Protein AF-A0A7C2VGP6-F1 (afdb_monomer)

Foldseek 3Di:
DDDDDDDDDDDDPPDPVVVVVVPDDPVRVVVVVVCVVVVVVVVVVVVVVVVVVVVVLLVVLVVLLCQLLVLLVQLLVLLVQLLVLLLCVLVPNVVSVVVNVVSVVSNVVSLVSNVVSCVVCVVVLVCNVLSVVLVVLVVVLSVCSNPDHNVVNNVSSVVSSVSSVVSSVSSCVSSCVVVPPVVVVD

Solvent-accessible surface area (backbone atoms only — not comparable to full-atom values): 10425 Å² total; per-residue (Å²): 135,87,76,89,78,88,85,77,91,79,89,75,94,76,62,73,73,62,64,65,53,79,76,50,59,70,69,56,58,55,48,52,53,52,46,66,58,45,52,60,52,52,50,51,51,48,54,49,53,54,48,54,53,49,53,56,51,48,57,51,32,38,52,52,29,50,60,53,47,58,40,49,52,59,34,52,51,33,51,53,50,31,43,53,25,47,45,42,31,58,72,68,42,66,74,28,52,59,52,30,55,52,29,53,54,53,38,54,54,27,50,54,52,39,46,61,40,38,74,74,42,13,72,84,57,68,43,42,66,63,51,57,49,51,53,52,52,48,56,55,45,70,77,41,49,93,76,44,55,50,66,58,42,50,49,53,46,51,53,52,50,51,50,54,51,47,53,49,48,50,42,34,59,62,20,49,65,79,68,52,74,71,70,79,70,116

pLDDT: mean 84.61, std 18.31, range [37.34, 98.81]

Structure (mmCIF, N/CA/C/O backbone):
data_AF-A0A7C2VGP6-F1
#
_entry.id   AF-A0A7C2VGP6-F1
#
loop_
_atom_site.group_PDB
_atom_site.id
_atom_site.type_symbol
_atom_site.label_atom_id
_atom_site.label_alt_id
_atom_site.label_comp_id
_atom_site.label_asym_id
_atom_site.label_entity_id
_atom_site.label_seq_id
_atom_site.pdbx_PDB_ins_code
_atom_site.Cartn_x
_atom_site.Cartn_y
_atom_site.Cartn_z
_atom_site.occupancy
_atom_site.B_iso_or_equiv
_atom_site.auth_seq_id
_atom_site.auth_comp_id
_atom_site.auth_asym_id
_atom_site.auth_atom_id
_atom_site.pdbx_PDB_model_num
ATOM 1 N N . MET A 1 1 ? 77.300 -40.089 -74.481 1.00 38.09 1 MET A N 1
ATOM 2 C CA . MET A 1 1 ? 77.275 -38.650 -74.142 1.00 38.09 1 MET A CA 1
ATOM 3 C C . MET A 1 1 ? 75.815 -38.281 -73.971 1.00 38.09 1 MET A C 1
ATOM 5 O O . MET A 1 1 ? 75.074 -38.389 -74.933 1.00 38.09 1 MET A O 1
ATOM 9 N N . THR A 1 2 ? 75.347 -38.304 -72.720 1.00 38.38 2 THR A N 1
ATOM 10 C CA . THR A 1 2 ? 75.055 -37.128 -71.852 1.00 38.38 2 THR A CA 1
ATOM 11 C C . THR A 1 2 ? 73.582 -36.737 -71.998 1.00 38.38 2 THR A C 1
ATOM 13 O O . THR A 1 2 ? 73.133 -36.573 -73.119 1.00 38.38 2 THR A O 1
ATOM 16 N N . GLU A 1 3 ? 72.760 -36.528 -70.974 1.00 43.03 3 GLU A N 1
ATOM 17 C CA . GLU A 1 3 ? 72.830 -36.668 -69.514 1.00 43.03 3 GLU A CA 1
ATOM 18 C C . GLU A 1 3 ? 71.426 -36.263 -69.000 1.00 43.03 3 GLU A C 1
ATOM 20 O O . GLU A 1 3 ? 70.868 -35.325 -69.558 1.00 43.03 3 GLU A O 1
ATOM 25 N N . LYS A 1 4 ? 70.924 -36.899 -67.923 1.00 41.03 4 LYS A N 1
ATOM 26 C CA . LYS A 1 4 ? 69.912 -36.392 -66.952 1.00 41.03 4 LYS A CA 1
ATOM 27 C C . LYS A 1 4 ? 68.495 -36.030 -67.452 1.00 41.03 4 LYS A C 1
ATOM 29 O O . LYS A 1 4 ? 68.300 -35.427 -68.486 1.00 41.03 4 LYS A O 1
ATOM 34 N N . GLY A 1 5 ? 67.426 -36.274 -66.702 1.00 37.34 5 GLY A N 1
ATOM 35 C CA . GLY A 1 5 ? 67.273 -36.783 -65.343 1.00 37.34 5 GLY A CA 1
ATOM 36 C C . GLY A 1 5 ? 65.782 -36.774 -64.987 1.00 37.34 5 GLY A C 1
ATOM 37 O O . GLY A 1 5 ? 65.044 -35.891 -65.414 1.00 37.34 5 GLY A O 1
ATOM 38 N N . ALA A 1 6 ? 65.348 -37.801 -64.261 1.00 50.97 6 ALA A N 1
ATOM 39 C CA . ALA A 1 6 ? 64.003 -37.947 -63.718 1.00 50.97 6 ALA A CA 1
ATOM 40 C C . ALA A 1 6 ? 63.744 -37.002 -62.524 1.00 50.97 6 ALA A C 1
ATOM 42 O O . ALA A 1 6 ? 64.699 -36.484 -61.950 1.00 50.97 6 ALA A O 1
ATOM 43 N N . MET A 1 7 ? 62.465 -36.920 -62.119 1.00 40.97 7 MET A N 1
ATOM 44 C CA . MET A 1 7 ? 61.834 -36.203 -60.982 1.00 40.97 7 MET A CA 1
ATOM 45 C C . MET A 1 7 ? 61.039 -34.973 -61.447 1.00 40.97 7 MET A C 1
ATOM 47 O O . MET A 1 7 ? 61.569 -34.120 -62.137 1.00 40.97 7 MET A O 1
ATOM 51 N N . GLY A 1 8 ? 59.766 -34.790 -61.113 1.00 40.38 8 GLY A N 1
ATOM 52 C CA . GLY A 1 8 ? 58.874 -35.544 -60.246 1.00 40.38 8 GLY A CA 1
ATOM 53 C C . GLY A 1 8 ? 57.468 -34.943 -60.333 1.00 40.38 8 GLY A C 1
ATOM 54 O O . GLY A 1 8 ? 57.297 -33.766 -60.648 1.00 40.38 8 GLY A O 1
ATOM 55 N N . ASP A 1 9 ? 56.480 -35.797 -60.094 1.00 58.06 9 ASP A N 1
ATOM 56 C CA . ASP A 1 9 ? 55.097 -35.441 -59.787 1.00 58.06 9 ASP A CA 1
ATOM 57 C C . ASP A 1 9 ? 55.045 -34.528 -58.547 1.00 58.06 9 ASP A C 1
ATOM 59 O O . ASP A 1 9 ? 55.767 -34.755 -57.574 1.00 58.06 9 ASP A O 1
ATOM 63 N N . GLY A 1 10 ? 54.217 -33.482 -58.589 1.00 54.56 10 GLY A N 1
ATOM 64 C CA . GLY A 1 10 ? 54.077 -32.558 -57.470 1.00 54.56 10 GLY A CA 1
ATOM 65 C C . GLY A 1 10 ? 53.398 -31.230 -57.798 1.00 54.56 10 GLY A C 1
ATOM 66 O O . GLY A 1 10 ? 54.059 -30.213 -57.973 1.00 54.56 10 GLY A O 1
ATOM 67 N N . SER A 1 11 ? 52.068 -31.221 -57.694 1.00 54.78 11 SER A N 1
ATOM 68 C CA . SER A 1 11 ? 51.233 -30.079 -57.274 1.00 54.78 11 SER A CA 1
ATOM 69 C C . SER A 1 11 ? 50.988 -28.910 -58.248 1.00 54.78 11 SER A C 1
ATOM 71 O O . SER A 1 11 ? 51.873 -28.171 -58.664 1.00 54.78 11 SER A O 1
ATOM 73 N N . GLY A 1 12 ? 49.704 -28.668 -58.525 1.00 54.00 12 GLY A N 1
ATOM 74 C CA . GLY A 1 12 ? 49.241 -27.470 -59.227 1.00 54.00 12 GLY A CA 1
ATOM 75 C C . GLY A 1 12 ? 47.738 -27.211 -59.113 1.00 54.00 12 GLY A C 1
ATOM 76 O O . GLY A 1 12 ? 47.176 -26.509 -59.947 1.00 54.00 12 GLY A O 1
ATOM 77 N N . THR A 1 13 ? 47.071 -27.754 -58.090 1.00 60.44 13 THR A N 1
ATOM 78 C CA . THR A 1 13 ? 45.632 -27.586 -57.792 1.00 60.44 13 THR A CA 1
ATOM 79 C C . THR A 1 13 ? 45.237 -26.162 -57.352 1.00 60.44 13 THR A C 1
ATOM 81 O O . THR A 1 13 ? 44.089 -25.916 -56.998 1.00 60.44 13 THR A O 1
ATOM 84 N N . PHE A 1 14 ? 46.139 -25.180 -57.449 1.00 58.97 14 PHE A N 1
ATOM 85 C CA . PHE A 1 14 ? 45.927 -23.793 -57.014 1.00 58.97 14 PHE A CA 1
ATOM 86 C C . PHE A 1 14 ? 45.924 -22.780 -58.171 1.00 58.97 14 PHE A C 1
ATOM 88 O O . PHE A 1 14 ? 46.577 -21.742 -58.096 1.00 58.97 14 PHE A O 1
ATOM 95 N N . ARG A 1 15 ? 45.204 -23.051 -59.268 1.00 56.53 15 ARG A N 1
ATOM 96 C CA . ARG A 1 15 ? 45.009 -22.057 -60.346 1.00 56.53 15 ARG A CA 1
ATOM 97 C C . ARG A 1 15 ? 43.626 -21.390 -60.450 1.00 56.53 15 ARG A C 1
ATOM 99 O O . ARG A 1 15 ? 43.592 -20.321 -61.061 1.00 56.53 15 ARG A O 1
ATOM 106 N N . PRO A 1 16 ? 42.513 -21.850 -59.833 1.00 55.72 16 PRO A N 1
ATOM 107 C CA . PRO A 1 16 ? 41.260 -21.098 -59.933 1.00 55.72 16 PRO A CA 1
ATOM 108 C C . PRO A 1 16 ? 41.120 -19.995 -58.868 1.00 55.72 16 PRO A C 1
ATOM 110 O O . PRO A 1 16 ? 40.263 -19.127 -59.002 1.00 55.72 16 PRO A O 1
ATOM 113 N N . THR A 1 17 ? 41.969 -19.958 -57.835 1.00 54.56 17 THR A N 1
ATOM 114 C CA . THR A 1 17 ? 41.904 -18.941 -56.766 1.00 54.56 17 THR A CA 1
ATOM 115 C C . THR A 1 17 ? 42.448 -17.572 -57.190 1.00 54.56 17 THR A C 1
ATOM 117 O O . THR A 1 17 ? 42.002 -16.545 -56.682 1.00 54.56 17 THR A O 1
ATOM 120 N N . ILE A 1 18 ? 43.359 -17.525 -58.166 1.00 55.22 18 ILE A N 1
ATOM 121 C CA . ILE A 1 18 ? 44.022 -16.281 -58.599 1.00 55.22 18 ILE A CA 1
ATOM 122 C C . ILE A 1 18 ? 43.213 -15.557 -59.695 1.00 55.22 18 ILE A C 1
ATOM 124 O O . ILE A 1 18 ? 43.249 -14.330 -59.795 1.00 55.22 18 ILE A O 1
ATOM 128 N N . ALA A 1 19 ? 42.410 -16.288 -60.475 1.00 56.12 19 ALA A N 1
ATOM 129 C CA . ALA A 1 19 ? 41.581 -15.710 -61.537 1.00 56.12 19 ALA A CA 1
ATOM 130 C C . ALA A 1 19 ? 40.398 -14.882 -60.993 1.00 56.12 19 ALA A C 1
ATOM 132 O O . ALA A 1 19 ? 40.024 -13.868 -61.583 1.00 56.12 19 ALA A O 1
ATOM 133 N N . LEU A 1 20 ? 39.853 -15.248 -59.825 1.00 55.66 20 LEU A N 1
ATOM 134 C CA . LEU A 1 20 ? 38.780 -14.489 -59.169 1.00 55.66 20 LEU A CA 1
ATOM 135 C C . LEU A 1 20 ? 39.270 -13.137 -58.617 1.00 55.66 20 LEU A C 1
ATOM 137 O O . LEU A 1 20 ? 38.506 -12.175 -58.520 1.00 55.66 20 LEU A O 1
ATOM 141 N N . MET A 1 21 ? 40.566 -13.026 -58.310 1.00 53.66 21 MET A N 1
ATOM 142 C CA . MET A 1 21 ? 41.158 -11.789 -57.813 1.00 53.66 21 MET A CA 1
ATOM 143 C C . MET A 1 21 ? 41.194 -10.690 -58.896 1.00 53.66 21 MET A C 1
ATOM 145 O O . MET A 1 21 ? 40.958 -9.523 -58.583 1.00 53.66 21 MET A O 1
ATOM 149 N N . GLN A 1 22 ? 41.391 -11.005 -60.178 1.00 56.16 22 GLN A N 1
ATOM 150 C CA . GLN A 1 22 ? 41.597 -9.992 -61.231 1.00 56.16 22 GLN A CA 1
ATOM 151 C C . GLN A 1 22 ? 40.349 -9.204 -61.686 1.00 56.16 22 GLN A C 1
ATOM 153 O O . GLN A 1 22 ? 40.482 -8.301 -62.505 1.00 56.16 22 GLN A O 1
ATOM 158 N N . ARG A 1 23 ? 39.148 -9.462 -61.142 1.00 58.91 23 ARG A N 1
ATOM 159 C CA . ARG A 1 23 ? 37.926 -8.678 -61.459 1.00 58.91 23 ARG A CA 1
ATOM 160 C C . ARG A 1 23 ? 37.429 -7.768 -60.338 1.00 58.91 23 ARG A C 1
ATOM 162 O O . ARG A 1 23 ? 36.472 -7.016 -60.522 1.00 58.91 23 ARG A O 1
ATOM 169 N N . LEU A 1 24 ? 38.076 -7.804 -59.177 1.00 57.84 24 LEU A N 1
ATOM 170 C CA . LEU A 1 24 ? 37.762 -6.907 -58.072 1.00 57.84 24 LEU A CA 1
ATOM 171 C C . LEU A 1 24 ? 38.842 -5.832 -57.987 1.00 57.84 24 LEU A C 1
ATOM 173 O O . LEU A 1 24 ? 39.958 -6.102 -57.541 1.00 57.84 24 LEU A O 1
ATOM 177 N N . ASN A 1 25 ? 38.484 -4.612 -58.407 1.00 67.75 25 ASN A N 1
ATOM 178 C CA . ASN A 1 25 ? 39.292 -3.409 -58.205 1.00 67.75 25 ASN A CA 1
ATOM 179 C C . ASN A 1 25 ? 39.758 -3.354 -56.746 1.00 67.75 25 ASN A C 1
ATOM 181 O O . ASN A 1 25 ? 38.960 -3.619 -55.847 1.00 67.75 25 ASN A O 1
ATOM 185 N N . PHE A 1 26 ? 41.021 -2.992 -56.515 1.00 71.00 26 PHE A N 1
ATOM 186 C CA . PHE A 1 26 ? 41.687 -2.959 -55.203 1.00 71.00 26 PHE A CA 1
ATOM 187 C C . PHE A 1 26 ? 40.795 -2.431 -54.056 1.00 71.00 26 PHE A C 1
ATOM 189 O O . PHE A 1 26 ? 40.731 -3.039 -52.989 1.00 71.00 26 PHE A O 1
ATOM 196 N N . LYS A 1 27 ? 39.992 -1.389 -54.327 1.00 74.88 27 LYS A N 1
ATOM 197 C CA . LYS A 1 27 ? 38.979 -0.828 -53.414 1.00 74.88 27 LYS A CA 1
ATOM 198 C C . LYS A 1 27 ? 37.986 -1.871 -52.869 1.00 74.88 27 LYS A C 1
ATOM 200 O O . LYS A 1 27 ? 37.765 -1.913 -51.668 1.00 74.88 27 LYS A O 1
ATOM 205 N N . ARG A 1 28 ? 37.430 -2.750 -53.715 1.00 78.31 28 ARG A N 1
ATOM 206 C CA . ARG A 1 28 ? 36.457 -3.786 -53.305 1.00 78.31 28 ARG A CA 1
ATOM 207 C C . ARG A 1 28 ? 37.076 -4.843 -52.392 1.00 78.31 28 ARG A C 1
ATOM 209 O O . ARG A 1 28 ? 36.409 -5.293 -51.470 1.00 78.31 28 ARG A O 1
ATOM 216 N N . ARG A 1 29 ? 38.338 -5.228 -52.619 1.00 75.56 29 ARG A N 1
ATOM 217 C CA . ARG A 1 29 ? 39.022 -6.205 -51.753 1.00 75.56 29 ARG A CA 1
ATOM 218 C C . ARG A 1 29 ? 39.248 -5.640 -50.349 1.00 75.56 29 ARG A C 1
ATOM 220 O O . ARG A 1 29 ? 38.954 -6.322 -49.375 1.00 75.56 29 ARG A O 1
ATOM 227 N N . ILE A 1 30 ? 39.685 -4.382 -50.254 1.00 83.94 30 ILE A N 1
ATOM 228 C CA . ILE A 1 30 ? 39.841 -3.679 -48.973 1.00 83.94 30 ILE A CA 1
ATOM 229 C C . ILE A 1 30 ? 38.483 -3.478 -48.278 1.00 83.94 30 ILE A C 1
ATOM 231 O O . ILE A 1 30 ? 38.384 -3.714 -47.077 1.00 83.94 30 ILE A O 1
ATOM 235 N N . SER A 1 31 ? 37.418 -3.133 -49.013 1.00 84.25 31 SER A N 1
ATOM 236 C CA . SER A 1 31 ? 36.068 -3.000 -48.438 1.00 84.25 31 SER A CA 1
ATOM 237 C C . SER A 1 31 ? 35.515 -4.309 -47.871 1.00 84.25 31 SER A C 1
ATOM 239 O O . SER A 1 31 ? 34.877 -4.275 -46.827 1.00 84.25 31 SER A O 1
ATOM 241 N N . LEU A 1 32 ? 35.759 -5.456 -48.519 1.00 85.56 32 LEU A N 1
ATOM 242 C CA . LEU A 1 32 ? 35.310 -6.761 -48.015 1.00 85.56 32 LEU A CA 1
ATOM 243 C C . LEU A 1 32 ? 36.009 -7.139 -46.707 1.00 85.56 32 LEU A C 1
ATOM 245 O O . LEU A 1 32 ? 35.355 -7.606 -45.780 1.00 85.56 32 LEU A O 1
ATOM 249 N N . ILE A 1 33 ? 37.318 -6.890 -46.616 1.00 86.50 33 ILE A N 1
ATOM 250 C CA . ILE A 1 33 ? 38.081 -7.107 -45.382 1.00 86.50 33 ILE A CA 1
A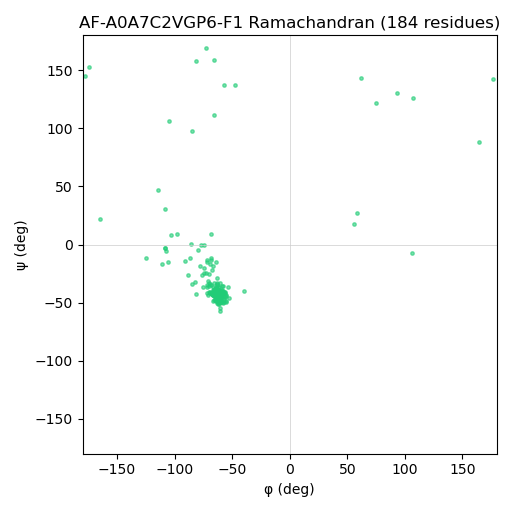TOM 251 C C . ILE A 1 33 ? 37.567 -6.162 -44.288 1.00 86.50 33 ILE A C 1
ATOM 253 O O . ILE A 1 33 ? 37.259 -6.612 -43.190 1.00 86.50 33 ILE A O 1
ATOM 257 N N . GLY A 1 34 ? 37.384 -4.875 -44.600 1.00 86.12 34 GLY A N 1
ATOM 258 C CA . GLY A 1 34 ? 36.821 -3.901 -43.662 1.00 86.12 34 GLY A CA 1
ATOM 259 C C . GLY A 1 34 ? 35.425 -4.287 -43.163 1.00 86.12 34 GLY A C 1
ATOM 260 O O . GLY A 1 34 ? 35.166 -4.217 -41.967 1.00 86.12 34 GLY A O 1
ATOM 261 N N . ALA A 1 35 ? 34.546 -4.766 -44.047 1.00 88.44 35 ALA A N 1
ATOM 262 C CA . ALA A 1 35 ? 33.210 -5.230 -43.682 1.00 88.44 35 ALA A CA 1
ATOM 263 C C . ALA A 1 35 ? 33.245 -6.495 -42.808 1.00 88.44 35 ALA A C 1
ATOM 265 O O . ALA A 1 35 ? 32.483 -6.588 -41.848 1.00 88.44 35 ALA A O 1
ATOM 266 N N . ALA A 1 36 ? 34.151 -7.437 -43.093 1.00 89.19 36 ALA A N 1
ATOM 267 C CA . ALA A 1 36 ? 34.323 -8.650 -42.295 1.00 89.19 36 ALA A CA 1
ATOM 268 C C . ALA A 1 36 ? 34.718 -8.350 -40.838 1.00 89.19 36 ALA A C 1
ATOM 270 O O . ALA A 1 36 ? 34.284 -9.064 -39.940 1.00 89.19 36 ALA A O 1
ATOM 271 N N . PHE A 1 37 ? 35.479 -7.276 -40.593 1.00 88.00 37 PHE A N 1
ATOM 272 C CA . PHE A 1 37 ? 35.785 -6.804 -39.237 1.00 88.00 37 PHE A CA 1
ATOM 273 C C . PHE A 1 37 ? 34.701 -5.883 -38.654 1.00 88.00 37 PHE A C 1
ATOM 275 O O . PHE A 1 37 ? 34.441 -5.930 -37.453 1.00 88.00 37 PHE A O 1
ATOM 282 N N . ALA A 1 38 ? 34.039 -5.066 -39.476 1.00 90.94 38 ALA A N 1
ATOM 283 C CA . ALA A 1 38 ? 33.004 -4.141 -39.015 1.00 90.94 38 ALA A CA 1
ATOM 284 C C . ALA A 1 38 ? 31.721 -4.854 -38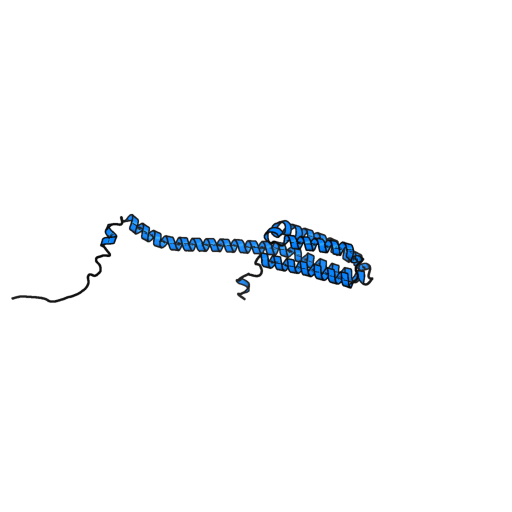.560 1.00 90.94 38 ALA A C 1
ATOM 286 O O . ALA A 1 38 ? 31.096 -4.417 -37.599 1.00 90.94 38 ALA A O 1
ATOM 287 N N . LEU A 1 39 ? 31.328 -5.951 -39.216 1.00 92.31 39 LEU A N 1
ATOM 288 C CA . LEU A 1 39 ? 30.099 -6.681 -38.889 1.00 92.31 39 LEU A CA 1
ATOM 289 C C . LEU A 1 39 ? 30.096 -7.246 -37.451 1.00 92.31 39 LEU A C 1
ATOM 291 O O . LEU A 1 39 ? 29.151 -6.943 -36.722 1.00 92.31 39 LEU A O 1
ATOM 295 N N . PRO A 1 40 ? 31.130 -7.982 -36.986 1.00 91.31 40 PRO A N 1
ATOM 296 C CA . PRO A 1 40 ? 31.216 -8.409 -35.589 1.00 91.31 40 PRO A CA 1
ATOM 297 C C . PRO A 1 40 ? 31.222 -7.236 -34.604 1.00 91.31 40 PRO A C 1
ATOM 299 O O . PRO A 1 40 ? 30.574 -7.313 -33.565 1.00 91.31 40 PRO A O 1
ATOM 302 N N . LEU A 1 41 ? 31.908 -6.134 -34.932 1.00 90.69 41 LEU A N 1
ATOM 303 C CA . LEU A 1 41 ? 31.958 -4.946 -34.073 1.00 90.69 41 LEU A CA 1
ATOM 304 C C . LEU A 1 41 ? 30.583 -4.288 -33.923 1.00 90.69 41 LEU A C 1
ATOM 306 O O . LEU A 1 41 ? 30.185 -3.959 -32.810 1.00 90.69 41 LEU A O 1
ATOM 310 N N . LEU A 1 42 ? 29.839 -4.133 -35.021 1.00 92.19 42 LEU A N 1
ATOM 311 C CA . LEU A 1 42 ? 28.475 -3.604 -34.996 1.00 92.19 42 LEU A CA 1
ATOM 312 C C . LEU A 1 42 ? 27.522 -4.535 -34.241 1.00 92.19 42 LEU A C 1
ATOM 314 O O . LEU A 1 42 ? 26.674 -4.054 -33.496 1.00 92.19 42 LEU A O 1
ATOM 318 N N . PHE A 1 43 ? 27.686 -5.852 -34.385 1.00 92.31 43 PHE A N 1
ATOM 319 C CA . PHE A 1 43 ? 26.904 -6.834 -33.636 1.00 92.31 43 PHE A CA 1
ATOM 320 C C . PHE A 1 43 ? 27.160 -6.740 -32.125 1.00 92.31 43 PHE A C 1
ATOM 322 O O . PHE A 1 43 ? 26.213 -6.670 -31.344 1.00 92.31 43 PHE A O 1
ATOM 329 N N . VAL A 1 44 ? 28.428 -6.660 -31.705 1.00 90.56 44 VAL A N 1
ATOM 330 C CA . VAL A 1 44 ? 28.792 -6.467 -30.291 1.00 90.56 44 VAL A CA 1
ATOM 331 C C . VAL A 1 44 ? 28.283 -5.120 -29.773 1.00 90.56 44 VAL A C 1
ATOM 333 O O . VAL A 1 44 ? 27.713 -5.064 -28.687 1.00 90.56 44 VAL A O 1
ATOM 336 N N . ALA A 1 45 ? 28.425 -4.042 -30.549 1.00 86.88 45 ALA A N 1
ATOM 337 C CA . ALA A 1 45 ? 27.919 -2.724 -30.175 1.00 86.88 45 ALA A CA 1
ATOM 338 C C . ALA A 1 45 ? 26.389 -2.715 -30.017 1.00 86.88 45 ALA A C 1
ATOM 340 O O . ALA A 1 45 ? 25.881 -2.120 -29.068 1.00 86.88 45 ALA A O 1
ATOM 341 N N . TYR A 1 46 ? 25.658 -3.396 -30.903 1.00 90.12 46 TYR A N 1
ATOM 342 C CA . TYR A 1 46 ? 24.208 -3.561 -30.802 1.00 90.12 46 TYR A CA 1
ATOM 343 C C . TYR A 1 46 ? 23.815 -4.326 -29.532 1.00 90.12 46 TYR A C 1
ATOM 345 O O . TYR A 1 46 ? 22.996 -3.836 -28.758 1.00 90.12 46 TYR A O 1
ATOM 353 N N . GLN A 1 47 ? 24.456 -5.471 -29.271 1.00 82.19 47 GLN A N 1
ATOM 354 C CA . GLN A 1 47 ? 24.223 -6.272 -28.064 1.00 82.19 47 GLN A CA 1
ATOM 355 C C . GLN A 1 47 ? 24.511 -5.480 -26.780 1.00 82.19 47 GLN A C 1
ATOM 357 O O . GLN A 1 47 ? 23.749 -5.562 -25.819 1.00 82.19 47 GLN A O 1
ATOM 362 N N . LEU A 1 48 ? 25.586 -4.686 -26.763 1.00 81.31 48 LEU A N 1
ATOM 363 C CA . LEU A 1 48 ? 25.947 -3.858 -25.614 1.00 81.31 48 LEU A CA 1
ATOM 364 C C . LEU A 1 48 ? 24.928 -2.739 -25.371 1.00 81.31 48 LEU A C 1
ATOM 366 O O . LEU A 1 48 ? 24.532 -2.512 -24.232 1.00 81.31 48 LEU A O 1
ATOM 370 N N . ASN A 1 49 ? 24.468 -2.069 -26.431 1.00 75.44 49 ASN A N 1
ATOM 371 C CA . ASN A 1 49 ? 23.416 -1.057 -26.315 1.00 75.44 49 ASN A CA 1
ATOM 372 C C . ASN A 1 49 ? 22.098 -1.673 -25.831 1.00 75.44 49 ASN A C 1
ATOM 374 O O . ASN A 1 49 ? 21.444 -1.090 -24.972 1.00 75.44 49 ASN A O 1
ATOM 378 N N . ALA A 1 50 ? 21.722 -2.850 -26.339 1.00 73.56 50 ALA A N 1
ATOM 379 C CA . ALA A 1 50 ? 20.523 -3.555 -25.894 1.00 73.56 50 ALA A CA 1
ATOM 380 C C . ALA A 1 50 ? 20.5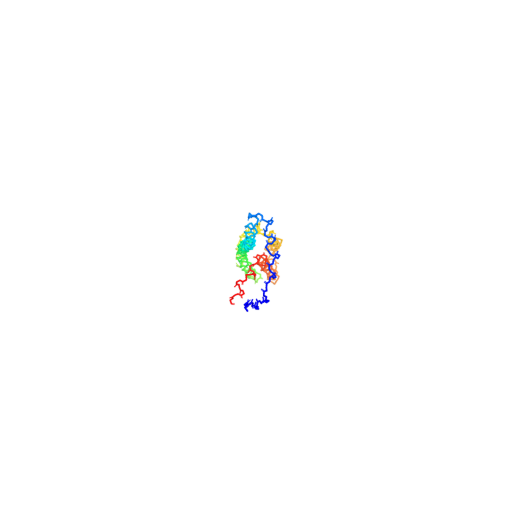94 -3.923 -24.402 1.00 73.56 50 ALA A C 1
ATOM 382 O O . ALA A 1 50 ? 19.625 -3.697 -23.681 1.00 73.56 50 ALA A O 1
ATOM 383 N N . LYS A 1 51 ? 21.750 -4.407 -23.922 1.00 69.62 51 LYS A N 1
ATOM 384 C CA . LYS A 1 51 ? 21.974 -4.675 -22.492 1.00 69.62 51 LYS A CA 1
ATOM 385 C C . LYS A 1 51 ? 21.880 -3.417 -21.631 1.00 69.62 51 LYS A C 1
ATOM 387 O O . LYS A 1 51 ? 21.103 -3.396 -20.690 1.00 69.62 51 LYS A O 1
ATOM 392 N N . LEU A 1 52 ? 22.595 -2.350 -21.994 1.00 65.19 52 LEU A N 1
ATOM 393 C CA . LEU A 1 52 ? 22.585 -1.099 -21.223 1.00 65.19 52 LEU A CA 1
ATOM 394 C C . LEU A 1 52 ? 21.174 -0.505 -21.084 1.00 65.19 52 LEU A C 1
ATOM 396 O O . LEU A 1 52 ? 20.839 0.058 -20.047 1.00 65.19 52 LEU A O 1
ATOM 400 N N . GLN A 1 53 ? 20.337 -0.627 -22.118 1.00 64.88 53 GLN A N 1
ATOM 401 C CA . GLN A 1 53 ? 18.950 -0.160 -22.056 1.00 64.88 53 GLN A CA 1
ATOM 402 C C . GLN A 1 53 ? 18.065 -1.040 -21.163 1.00 64.88 53 GLN A C 1
ATOM 404 O O . GLN A 1 53 ? 17.179 -0.513 -20.486 1.00 64.88 53 GLN A O 1
ATOM 409 N N . ALA A 1 54 ? 18.304 -2.354 -21.139 1.00 63.88 54 ALA A N 1
ATOM 410 C CA . ALA A 1 54 ? 17.616 -3.268 -20.233 1.00 63.88 54 ALA A CA 1
ATOM 411 C C . ALA A 1 54 ? 17.965 -2.955 -18.768 1.00 63.88 54 ALA A C 1
ATOM 413 O O . ALA A 1 54 ? 17.051 -2.750 -17.975 1.00 63.88 54 ALA A O 1
ATOM 414 N N . ASP A 1 55 ? 19.252 -2.778 -18.448 1.00 65.00 55 ASP A N 1
ATOM 415 C CA . ASP A 1 55 ? 19.718 -2.451 -17.091 1.00 65.00 55 ASP A CA 1
ATOM 416 C C . ASP A 1 55 ? 19.119 -1.122 -16.590 1.00 65.00 55 ASP A C 1
ATOM 418 O O . ASP A 1 55 ? 18.607 -1.031 -15.477 1.00 65.00 55 ASP A O 1
ATOM 422 N N . ILE A 1 56 ? 19.094 -0.083 -17.438 1.00 66.31 56 ILE A N 1
ATOM 423 C CA . ILE A 1 56 ? 18.481 1.213 -17.092 1.00 66.31 56 ILE A CA 1
ATOM 424 C C . ILE A 1 56 ? 16.974 1.075 -16.840 1.00 66.31 56 ILE A C 1
ATOM 426 O O . ILE A 1 56 ? 16.423 1.764 -15.976 1.00 66.31 56 ILE A O 1
ATOM 430 N N . THR A 1 57 ? 16.289 0.235 -17.616 1.00 69.19 57 THR A N 1
ATOM 431 C CA . THR A 1 57 ? 14.848 0.003 -17.454 1.00 69.19 57 THR A CA 1
ATOM 432 C C . THR A 1 57 ? 14.570 -0.746 -16.153 1.00 69.19 57 THR A C 1
ATOM 434 O O . THR A 1 57 ? 13.679 -0.333 -15.413 1.00 69.19 57 THR A O 1
ATOM 437 N N . PHE A 1 58 ? 15.391 -1.748 -15.831 1.00 67.62 58 PHE A N 1
ATOM 438 C CA . PHE A 1 58 ? 15.333 -2.513 -14.588 1.00 67.62 58 PHE A CA 1
ATOM 439 C C . PHE A 1 58 ? 15.542 -1.622 -13.354 1.00 67.62 58 PHE A C 1
ATOM 441 O O . PHE A 1 58 ? 14.643 -1.508 -12.526 1.00 67.62 58 PHE A O 1
ATOM 448 N N . THR A 1 59 ? 16.637 -0.852 -13.284 1.00 70.62 59 THR A N 1
ATOM 449 C CA . THR A 1 59 ? 16.897 0.058 -12.147 1.00 70.62 59 THR A CA 1
ATOM 450 C C . THR A 1 59 ? 15.788 1.100 -11.961 1.00 70.62 59 THR A C 1
ATOM 452 O O . THR A 1 59 ? 15.446 1.485 -10.840 1.00 70.62 59 THR A O 1
ATOM 455 N N . ARG A 1 60 ? 15.196 1.593 -13.059 1.00 76.94 60 ARG A N 1
ATOM 456 C CA . ARG A 1 60 ? 14.041 2.500 -12.972 1.00 76.94 60 ARG A CA 1
ATOM 457 C C . ARG A 1 60 ? 12.828 1.800 -12.378 1.00 76.94 60 ARG A C 1
ATOM 459 O O . ARG A 1 60 ? 12.095 2.436 -11.627 1.00 76.94 60 ARG A O 1
ATOM 466 N N . GLN A 1 61 ? 12.610 0.538 -12.719 1.00 79.62 61 GLN A N 1
ATOM 467 C CA . GLN A 1 61 ? 11.490 -0.238 -12.218 1.00 79.62 61 GLN A CA 1
ATOM 468 C C . GLN A 1 61 ? 11.634 -0.529 -10.717 1.00 79.62 61 GLN A C 1
ATOM 470 O O . GLN A 1 61 ? 10.687 -0.296 -9.965 1.00 79.62 61 GLN A O 1
ATOM 475 N N . GLU A 1 62 ? 12.836 -0.876 -10.255 1.00 79.38 62 GLU A N 1
ATOM 476 C CA . GLU A 1 62 ? 13.135 -1.047 -8.828 1.00 79.38 62 GLU A CA 1
ATOM 477 C C . GLU A 1 62 ? 12.898 0.233 -8.019 1.00 79.38 62 GLU A C 1
ATOM 479 O O . GLU A 1 62 ? 12.271 0.201 -6.957 1.00 79.38 62 GLU A O 1
ATOM 484 N N . LEU A 1 63 ? 13.352 1.386 -8.531 1.00 83.81 63 LEU A N 1
ATOM 485 C CA . LEU A 1 63 ? 13.137 2.672 -7.867 1.00 83.81 63 LEU A CA 1
ATOM 486 C C . LEU A 1 63 ? 11.641 2.982 -7.731 1.00 83.81 63 LEU A C 1
ATOM 488 O O . LEU A 1 63 ? 11.196 3.372 -6.652 1.00 83.81 63 LEU A O 1
ATOM 492 N N . LYS A 1 64 ? 10.857 2.768 -8.796 1.00 86.88 64 LYS A N 1
ATOM 493 C CA . LYS A 1 64 ? 9.396 2.954 -8.778 1.00 86.88 64 LYS A CA 1
ATOM 494 C C . LYS A 1 64 ? 8.719 2.028 -7.773 1.00 86.88 64 LYS A C 1
ATOM 496 O O . LYS A 1 64 ? 7.878 2.484 -6.998 1.00 86.88 64 LYS A O 1
ATOM 501 N N . GLY A 1 65 ? 9.090 0.746 -7.774 1.00 88.06 65 GLY A N 1
ATOM 502 C CA . GLY A 1 65 ? 8.579 -0.239 -6.826 1.00 88.06 65 GLY A CA 1
ATOM 503 C C . GLY A 1 65 ? 8.860 0.190 -5.391 1.00 88.06 65 GLY A C 1
ATOM 504 O O . GLY A 1 65 ? 7.942 0.305 -4.584 1.00 88.06 65 GLY A O 1
ATOM 505 N N . ASN A 1 66 ? 10.107 0.548 -5.086 1.00 88.44 66 ASN A N 1
ATOM 506 C CA . ASN A 1 66 ? 10.497 1.010 -3.758 1.00 88.44 66 ASN A CA 1
ATOM 507 C C . ASN A 1 66 ? 9.765 2.302 -3.336 1.00 88.44 66 ASN A C 1
ATOM 509 O O . ASN A 1 66 ? 9.297 2.403 -2.199 1.00 88.44 66 ASN A O 1
ATOM 513 N N . GLU A 1 67 ? 9.602 3.268 -4.250 1.00 92.38 67 GLU A N 1
ATOM 514 C CA . GLU A 1 67 ? 8.802 4.479 -4.011 1.00 92.38 67 GLU A CA 1
ATOM 515 C C . GLU A 1 67 ? 7.347 4.139 -3.653 1.00 92.38 67 GLU A C 1
ATOM 517 O O . GLU A 1 67 ? 6.802 4.733 -2.723 1.00 92.38 67 GLU A O 1
ATOM 522 N N . CYS A 1 68 ? 6.738 3.160 -4.329 1.00 93.44 68 CYS A N 1
ATOM 523 C CA . CYS A 1 68 ? 5.373 2.710 -4.045 1.00 93.44 68 CYS A CA 1
ATOM 524 C C . CYS A 1 68 ? 5.259 1.927 -2.729 1.00 93.44 68 CYS A C 1
ATOM 526 O O . CYS A 1 68 ? 4.268 2.055 -2.010 1.00 93.44 68 CYS A O 1
ATOM 528 N N . LEU A 1 69 ? 6.264 1.115 -2.398 1.00 94.50 69 LEU A N 1
ATOM 529 C CA . LEU A 1 69 ? 6.249 0.231 -1.232 1.00 94.50 69 LEU A CA 1
ATOM 530 C C . LEU A 1 69 ? 6.472 0.966 0.088 1.00 94.50 69 LEU A C 1
ATOM 532 O O . LEU A 1 69 ? 5.871 0.614 1.105 1.00 94.50 69 LEU A O 1
ATOM 536 N N . LYS A 1 70 ? 7.334 1.985 0.091 1.00 95.19 70 LYS A N 1
ATOM 537 C CA . LYS A 1 70 ? 7.710 2.723 1.301 1.00 95.19 70 LYS A CA 1
ATOM 538 C C . LYS A 1 70 ? 6.513 3.306 2.079 1.00 95.19 70 LYS A C 1
ATOM 540 O O . LYS A 1 70 ? 6.465 3.076 3.289 1.00 95.19 70 LYS A O 1
ATOM 545 N N . PRO A 1 71 ? 5.543 4.013 1.462 1.00 96.69 71 PRO A N 1
ATOM 546 C CA . PRO A 1 71 ? 4.397 4.566 2.190 1.00 96.69 71 PRO A CA 1
ATOM 547 C C . PRO A 1 71 ? 3.374 3.511 2.648 1.00 96.69 71 PRO A C 1
ATOM 549 O O . PRO A 1 71 ? 2.576 3.796 3.536 1.00 96.69 71 PRO A O 1
ATOM 552 N N . LEU A 1 72 ? 3.409 2.274 2.130 1.00 97.62 72 LEU A N 1
ATOM 553 C CA . LEU A 1 72 ? 2.524 1.198 2.606 1.00 97.62 72 LEU A CA 1
ATOM 554 C C . LEU A 1 72 ? 2.921 0.668 3.991 1.00 97.62 72 LEU A C 1
ATOM 556 O O . LEU A 1 72 ? 2.081 0.127 4.708 1.00 97.62 72 LEU A O 1
ATOM 560 N N . ILE A 1 73 ? 4.189 0.815 4.386 1.00 96.75 73 ILE A N 1
ATOM 561 C CA . ILE A 1 73 ? 4.690 0.351 5.687 1.00 96.75 73 ILE A CA 1
ATOM 562 C C . ILE A 1 73 ? 3.967 1.040 6.857 1.00 96.75 73 ILE A C 1
ATOM 564 O O . ILE A 1 73 ? 3.388 0.318 7.676 1.00 96.75 73 ILE A O 1
ATOM 568 N N . PRO A 1 74 ? 3.965 2.386 6.971 1.00 97.81 74 PRO A N 1
ATOM 569 C CA . PRO A 1 74 ? 3.252 3.056 8.055 1.00 97.81 74 PRO A CA 1
ATOM 570 C C . PRO A 1 74 ? 1.740 2.799 7.992 1.00 97.81 74 PRO A C 1
ATOM 572 O O . PRO A 1 74 ? 1.150 2.512 9.030 1.00 97.81 74 PRO A O 1
ATOM 575 N N . LEU A 1 75 ? 1.145 2.721 6.792 1.00 98.69 75 LEU A N 1
ATOM 576 C CA . LEU A 1 75 ? -0.272 2.373 6.630 1.00 98.69 75 LEU A CA 1
ATOM 577 C C . LEU A 1 75 ? -0.621 1.034 7.294 1.00 98.69 75 LEU A C 1
ATOM 579 O O . LEU A 1 75 ? -1.575 0.939 8.068 1.00 98.69 75 LEU A O 1
ATOM 583 N N . ILE A 1 76 ? 0.163 -0.016 7.023 1.00 98.62 76 ILE A N 1
ATOM 584 C CA . ILE A 1 76 ? -0.038 -1.339 7.631 1.00 98.62 76 ILE A CA 1
ATOM 585 C C . ILE A 1 76 ? 0.094 -1.253 9.157 1.00 98.62 76 ILE A C 1
ATOM 587 O O . ILE A 1 76 ? -0.722 -1.832 9.879 1.00 98.62 76 ILE A O 1
ATOM 591 N N . GLN A 1 77 ? 1.099 -0.529 9.656 1.00 98.62 77 GLN A N 1
ATOM 592 C CA . GLN A 1 77 ? 1.334 -0.372 11.092 1.00 98.62 77 GLN A CA 1
ATOM 593 C C . GLN A 1 77 ? 0.170 0.347 11.782 1.00 98.62 77 GLN A C 1
ATOM 595 O O . GLN A 1 77 ? -0.342 -0.140 12.794 1.00 98.62 77 GLN A O 1
ATOM 600 N N . HIS A 1 78 ? -0.297 1.467 11.233 1.00 98.81 78 HIS A N 1
ATOM 601 C CA . HIS A 1 78 ? -1.392 2.225 11.824 1.00 98.81 78 HIS A CA 1
ATOM 602 C C . HIS A 1 78 ? -2.730 1.482 11.719 1.00 98.81 78 HIS A C 1
ATOM 604 O O . HIS A 1 78 ? -3.495 1.497 12.683 1.00 98.81 78 HIS A O 1
ATOM 610 N N . LEU A 1 79 ? -2.983 0.718 10.647 1.00 98.75 79 LEU A N 1
ATOM 611 C CA . LEU A 1 79 ? -4.141 -0.186 10.561 1.00 98.75 79 LEU A CA 1
ATOM 612 C C . LEU A 1 79 ? -4.111 -1.277 11.645 1.00 98.75 79 LEU A C 1
ATOM 614 O O . LEU A 1 79 ? -5.132 -1.563 12.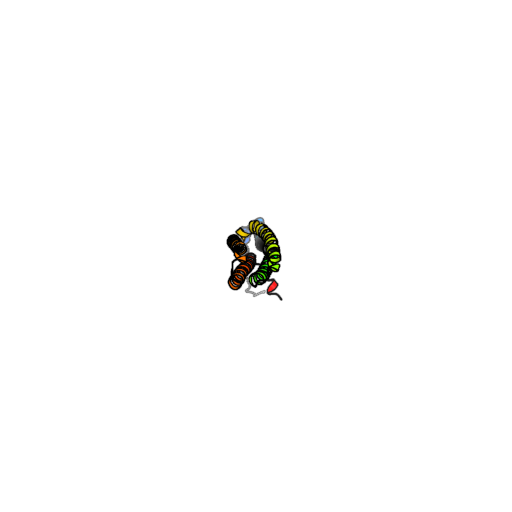278 1.00 98.75 79 LEU A O 1
ATOM 618 N N . GLN A 1 80 ? -2.945 -1.878 11.903 1.00 98.56 80 GLN A N 1
ATOM 619 C CA . GLN A 1 80 ? -2.776 -2.873 12.969 1.00 98.56 80 GLN A CA 1
ATOM 620 C C . GLN A 1 80 ? -3.004 -2.272 14.362 1.00 98.56 80 GLN A C 1
ATOM 622 O O . GLN A 1 80 ? -3.631 -2.906 15.215 1.00 98.56 80 GLN A O 1
ATOM 627 N N . GLN A 1 81 ? -2.525 -1.050 14.590 1.00 98.69 81 GLN A N 1
ATOM 628 C CA . GLN A 1 81 ? -2.723 -0.322 15.842 1.00 98.69 81 GLN A CA 1
ATOM 629 C C . GLN A 1 81 ? -4.185 0.110 16.019 1.00 98.69 81 GLN A C 1
ATOM 631 O O . GLN A 1 81 ? -4.743 -0.076 17.101 1.00 98.69 81 GLN A O 1
ATOM 636 N N . HIS A 1 82 ? -4.843 0.585 14.957 1.00 98.75 82 HIS A N 1
ATOM 637 C CA . HIS A 1 82 ? -6.273 0.895 14.962 1.00 98.75 82 HIS A CA 1
ATOM 638 C C . HIS A 1 82 ? -7.114 -0.350 15.267 1.00 98.75 82 HIS A C 1
ATOM 640 O O . HIS A 1 82 ? -8.042 -0.273 16.071 1.00 98.75 82 HIS A O 1
ATOM 646 N N . ARG A 1 83 ? -6.755 -1.523 14.722 1.00 98.31 83 ARG A N 1
ATOM 647 C CA . ARG A 1 83 ? -7.378 -2.809 15.086 1.00 98.31 83 ARG A CA 1
ATOM 648 C C . ARG A 1 83 ? -7.249 -3.098 16.582 1.00 98.31 83 ARG A C 1
ATOM 650 O O . ARG A 1 83 ? -8.226 -3.497 17.212 1.00 98.31 83 ARG A O 1
ATOM 657 N N . GLY A 1 84 ? -6.054 -2.911 17.147 1.00 97.81 84 GLY A N 1
ATOM 658 C CA . GLY A 1 84 ? -5.800 -3.105 18.578 1.00 97.81 84 GLY A CA 1
ATOM 659 C C . GLY A 1 84 ? -6.656 -2.182 19.449 1.00 97.81 84 GLY A C 1
ATOM 660 O O . GLY A 1 84 ? -7.348 -2.656 20.348 1.00 97.81 84 GLY A O 1
ATOM 661 N N . ALA A 1 85 ? -6.679 -0.887 19.123 1.00 98.31 85 ALA A N 1
ATOM 662 C CA . ALA A 1 85 ? -7.484 0.109 19.827 1.00 98.31 85 ALA A CA 1
ATOM 663 C C . ALA A 1 85 ? -8.992 -0.168 19.699 1.00 98.31 85 ALA A C 1
ATOM 665 O O . ALA A 1 85 ? -9.712 -0.154 20.694 1.00 98.31 85 ALA A O 1
ATOM 666 N N . SER A 1 86 ? -9.456 -0.529 18.499 1.00 98.31 86 SER A N 1
ATOM 667 C CA . SER A 1 86 ? -10.844 -0.945 18.256 1.00 98.31 86 SER A CA 1
ATOM 668 C C . SER A 1 86 ? -11.228 -2.153 19.108 1.00 98.31 86 SER A C 1
ATOM 670 O O . SER A 1 86 ? -12.311 -2.189 19.682 1.00 98.31 86 SER A O 1
ATOM 672 N N . GLY A 1 87 ? -10.327 -3.130 19.243 1.00 98.00 87 GLY A N 1
ATOM 673 C CA . GLY A 1 87 ? -10.530 -4.287 20.109 1.00 98.00 87 GLY A CA 1
ATOM 674 C C . GLY A 1 87 ? -10.687 -3.912 21.584 1.00 98.00 87 GLY A C 1
ATOM 675 O O . GLY A 1 87 ? -11.546 -4.485 22.255 1.00 98.00 87 GLY A O 1
ATOM 676 N N . GLY A 1 88 ? -9.899 -2.955 22.083 1.00 97.38 88 GLY A N 1
ATOM 677 C CA . GLY A 1 88 ? -10.022 -2.428 23.446 1.00 97.38 88 GLY A CA 1
ATOM 678 C C . GLY A 1 88 ? -11.337 -1.677 23.667 1.00 97.38 88 GLY A C 1
ATOM 679 O O . GLY A 1 88 ? -12.077 -1.995 24.599 1.00 97.38 88 GLY A O 1
ATOM 680 N N . TYR A 1 89 ? -11.687 -0.776 22.744 1.00 98.12 89 TYR A N 1
ATOM 681 C CA . TYR A 1 89 ? -12.945 -0.025 22.773 1.00 98.12 89 TYR A CA 1
ATOM 682 C C . TYR A 1 89 ? -14.173 -0.941 22.789 1.00 98.12 89 TYR A C 1
ATOM 684 O O . TYR A 1 89 ? -15.040 -0.819 23.654 1.00 98.12 89 TYR A O 1
ATOM 692 N N . LEU A 1 90 ? -14.216 -1.917 21.878 1.00 97.62 90 LEU A N 1
ATOM 693 C CA . LEU A 1 90 ? -15.321 -2.872 21.760 1.00 97.62 90 LEU A CA 1
ATOM 694 C C . LEU A 1 90 ? -15.360 -3.898 22.902 1.00 97.62 90 LEU A C 1
ATOM 696 O O . LEU A 1 90 ? -16.373 -4.567 23.085 1.00 97.62 90 LEU A O 1
ATOM 700 N N . SER A 1 91 ? -14.288 -4.006 23.695 1.00 96.56 91 SER A N 1
ATOM 701 C CA . SER A 1 91 ? -14.279 -4.779 24.946 1.00 96.56 91 SER A CA 1
ATOM 702 C C . SER A 1 91 ? -14.792 -3.970 26.149 1.00 96.56 91 SER A C 1
ATOM 704 O O . SER A 1 91 ? -14.841 -4.498 27.257 1.00 96.56 91 SER A O 1
ATOM 706 N N . GLY A 1 92 ? -15.184 -2.706 25.944 1.00 95.94 92 GLY A N 1
ATOM 707 C CA . GLY A 1 92 ? -15.785 -1.829 26.953 1.00 95.94 92 GLY A CA 1
ATOM 708 C C . GLY A 1 92 ? -14.866 -0.725 27.482 1.00 95.94 92 GLY A C 1
ATOM 709 O O . GLY A 1 92 ? -15.340 0.156 28.202 1.00 95.94 92 GLY A O 1
ATOM 710 N N . ASP A 1 93 ? -13.581 -0.719 27.117 1.00 96.62 93 ASP A N 1
ATOM 711 C CA . ASP A 1 93 ? -12.645 0.315 27.557 1.00 96.62 93 ASP A CA 1
ATOM 712 C C . ASP A 1 93 ? -12.707 1.546 26.642 1.00 96.62 93 ASP A C 1
ATOM 714 O O . ASP A 1 93 ? -12.085 1.621 25.579 1.00 96.62 93 ASP A O 1
ATOM 718 N N . ARG A 1 94 ? -13.469 2.553 27.078 1.00 94.06 94 ARG A N 1
ATOM 719 C CA . ARG A 1 94 ? -13.708 3.774 26.297 1.00 94.06 94 ARG A CA 1
ATOM 720 C C . ARG A 1 94 ? -12.465 4.654 26.136 1.00 94.06 94 ARG A C 1
ATOM 722 O O . ARG A 1 94 ? -12.496 5.539 25.284 1.00 94.06 94 ARG A O 1
ATOM 729 N N . THR A 1 95 ? -11.388 4.419 26.891 1.00 94.88 95 THR A N 1
ATOM 730 C CA . THR A 1 95 ? -10.139 5.196 26.767 1.00 94.88 95 THR A CA 1
ATOM 731 C C . THR A 1 95 ? -9.490 5.018 25.392 1.00 94.88 95 THR A C 1
ATOM 733 O O . THR A 1 95 ? -8.917 5.960 24.849 1.00 94.88 95 THR A O 1
ATOM 736 N N . PHE A 1 96 ? -9.697 3.865 24.749 1.00 97.62 96 PHE A N 1
ATOM 737 C CA . PHE A 1 96 ? -9.202 3.604 23.398 1.00 97.62 96 PHE A CA 1
ATOM 738 C C . PHE A 1 96 ? -9.879 4.435 22.305 1.00 97.62 96 PHE A C 1
ATOM 740 O O . PHE A 1 96 ? -9.374 4.460 21.184 1.00 97.62 96 PHE A O 1
ATOM 747 N N . LYS A 1 97 ? -10.984 5.139 22.593 1.00 96.75 97 LYS A N 1
ATOM 748 C CA . LYS A 1 97 ? -11.654 5.991 21.600 1.00 96.75 97 LYS A CA 1
ATOM 749 C C . LYS A 1 97 ? -10.732 7.097 21.081 1.00 96.75 97 LYS A C 1
ATOM 751 O O . LYS A 1 97 ? -10.708 7.363 19.882 1.00 96.75 97 LYS A O 1
ATOM 756 N N . GLU A 1 98 ? -9.944 7.704 21.965 1.00 96.62 98 GLU A N 1
ATOM 757 C CA . GLU A 1 98 ? -8.965 8.724 21.577 1.00 96.62 98 GLU A CA 1
ATOM 758 C C . GLU A 1 98 ? -7.833 8.115 20.742 1.00 96.62 98 GLU A C 1
ATOM 760 O O . GLU A 1 98 ? -7.486 8.645 19.689 1.00 96.62 98 GLU A O 1
ATOM 765 N N . THR A 1 99 ? -7.333 6.938 21.135 1.00 97.12 99 THR A N 1
ATOM 766 C CA . THR A 1 99 ? -6.331 6.201 20.352 1.00 97.12 99 THR A CA 1
ATOM 767 C C . THR A 1 99 ? -6.850 5.827 18.963 1.00 97.12 99 THR A C 1
ATOM 769 O O . THR A 1 99 ? -6.118 5.957 17.987 1.00 97.12 99 THR A O 1
ATOM 772 N N . MET A 1 100 ? -8.109 5.393 18.836 1.00 98.12 100 MET A N 1
ATOM 773 C CA . MET A 1 100 ? -8.726 5.120 17.534 1.00 98.12 100 MET A CA 1
ATOM 774 C C . MET A 1 100 ? -8.760 6.379 16.670 1.00 98.12 100 MET A C 1
ATOM 776 O O . MET A 1 100 ? -8.305 6.332 15.531 1.00 98.12 100 MET A O 1
ATOM 780 N N . ALA A 1 101 ? -9.236 7.504 17.210 1.00 98.00 101 ALA A N 1
ATOM 781 C CA . ALA A 1 101 ? -9.293 8.770 16.483 1.00 98.00 101 ALA A CA 1
ATOM 782 C C . ALA A 1 101 ? -7.899 9.244 16.036 1.00 98.00 101 ALA A C 1
ATOM 784 O O . ALA A 1 101 ? -7.724 9.655 14.889 1.00 98.00 101 ALA A O 1
ATOM 785 N N . GLN A 1 102 ? -6.889 9.114 16.903 1.00 98.38 102 GLN A N 1
ATOM 786 C CA . GLN A 1 102 ? -5.500 9.408 16.554 1.00 98.38 102 GLN A CA 1
ATOM 787 C C . GLN A 1 102 ? -5.018 8.530 15.392 1.00 98.38 102 GLN A C 1
ATOM 789 O O . GLN A 1 102 ? -4.498 9.047 14.405 1.00 98.38 102 GLN A O 1
ATOM 794 N N . LYS A 1 103 ? -5.225 7.209 15.470 1.00 98.56 103 LYS A N 1
ATOM 795 C CA . LYS A 1 103 ? -4.793 6.291 14.406 1.00 98.56 103 LYS A CA 1
ATOM 796 C C . LYS A 1 103 ? -5.542 6.525 13.100 1.00 98.56 103 LYS A C 1
ATOM 798 O O . LYS A 1 103 ? -4.947 6.391 12.042 1.00 98.56 103 LYS A O 1
ATOM 803 N N . GLN A 1 104 ? -6.810 6.925 13.147 1.00 98.69 104 GLN A N 1
ATOM 804 C CA . GLN A 1 104 ? -7.557 7.315 11.948 1.00 98.69 104 GLN A CA 1
ATOM 805 C C . GLN A 1 104 ? -6.954 8.546 11.263 1.00 98.69 104 GLN A C 1
ATOM 807 O O . GLN A 1 104 ? -6.893 8.579 10.036 1.00 98.69 104 GLN A O 1
ATOM 812 N N . ALA A 1 105 ? -6.489 9.534 12.033 1.00 98.62 105 ALA A N 1
ATOM 813 C CA . ALA A 1 105 ? -5.808 10.702 11.482 1.00 98.62 105 ALA A CA 1
ATOM 814 C C . ALA A 1 105 ? -4.461 10.326 10.842 1.00 98.62 105 ALA A C 1
ATOM 816 O O . ALA A 1 105 ? -4.168 10.762 9.734 1.00 98.62 105 ALA A O 1
ATOM 817 N N . GLU A 1 106 ? -3.674 9.469 11.495 1.00 98.62 106 GLU A N 1
ATOM 818 C CA . GLU A 1 106 ? -2.403 8.977 10.946 1.00 98.62 106 GLU A CA 1
ATOM 819 C C . GLU A 1 106 ? -2.614 8.143 9.669 1.00 98.62 106 GLU A C 1
ATOM 821 O O . GLU A 1 106 ? -1.939 8.375 8.671 1.00 98.62 106 GLU A O 1
ATOM 826 N N . ILE A 1 107 ? -3.622 7.262 9.644 1.00 98.81 107 ILE A N 1
ATOM 827 C CA . ILE A 1 107 ? -4.002 6.502 8.441 1.00 98.81 107 ILE A CA 1
ATOM 828 C C . ILE A 1 107 ? -4.432 7.440 7.307 1.00 98.81 107 ILE A C 1
ATOM 830 O O . ILE A 1 107 ? -4.141 7.169 6.145 1.00 98.81 107 ILE A O 1
ATOM 834 N N . ALA A 1 108 ? -5.112 8.549 7.609 1.00 98.69 108 ALA A N 1
ATOM 835 C CA . ALA A 1 108 ? -5.480 9.526 6.588 1.00 98.69 108 ALA A CA 1
ATOM 836 C C . ALA A 1 108 ? -4.247 10.193 5.953 1.00 98.69 108 ALA A C 1
ATOM 838 O O . ALA A 1 108 ? -4.248 10.437 4.746 1.00 98.69 108 ALA A O 1
ATOM 839 N N . GLU A 1 109 ? -3.191 10.456 6.728 1.00 98.62 109 GLU A N 1
ATOM 840 C CA . GLU A 1 109 ? -1.919 10.950 6.187 1.00 98.62 109 GLU A CA 1
ATOM 841 C C . GLU A 1 109 ? -1.183 9.877 5.377 1.00 98.62 109 GLU A C 1
ATOM 843 O O . GLU A 1 109 ? -0.691 10.166 4.284 1.00 98.62 109 GLU A O 1
ATOM 848 N N . ASP A 1 110 ? -1.183 8.625 5.838 1.00 98.62 110 ASP A N 1
ATOM 849 C CA . ASP A 1 110 ? -0.604 7.517 5.075 1.00 98.62 110 ASP A CA 1
ATOM 850 C C . ASP A 1 110 ? -1.317 7.318 3.735 1.00 98.62 110 ASP A C 1
ATOM 852 O O . ASP A 1 110 ? -0.668 7.139 2.707 1.00 98.62 110 ASP A O 1
ATOM 856 N N . ILE A 1 111 ? -2.651 7.400 3.717 1.00 98.69 111 ILE A N 1
ATOM 857 C CA . ILE A 1 111 ? -3.450 7.304 2.490 1.00 98.69 111 ILE A CA 1
ATOM 858 C C . ILE A 1 111 ? -3.049 8.397 1.499 1.00 98.69 111 ILE A C 1
ATOM 860 O O . ILE A 1 111 ? -2.865 8.083 0.329 1.00 98.69 111 ILE A O 1
ATOM 864 N N . LYS A 1 112 ? -2.832 9.644 1.941 1.00 98.50 112 LYS A N 1
ATOM 865 C CA . LYS A 1 112 ? -2.347 10.725 1.058 1.00 98.50 112 LYS A CA 1
ATOM 866 C C . LYS A 1 112 ? -0.952 10.433 0.500 1.00 98.50 112 LYS A C 1
ATOM 868 O O . LYS A 1 112 ? -0.675 10.714 -0.670 1.00 98.50 112 LYS A O 1
ATOM 873 N N . ALA A 1 113 ? -0.065 9.878 1.327 1.00 97.94 113 ALA A N 1
ATOM 874 C CA . ALA A 1 113 ? 1.276 9.499 0.897 1.00 97.94 113 ALA A CA 1
ATOM 875 C C . ALA A 1 113 ? 1.233 8.376 -0.154 1.00 97.94 113 ALA A C 1
ATOM 877 O O . ALA A 1 113 ? 1.947 8.444 -1.155 1.00 97.94 113 ALA A O 1
ATOM 878 N N . VAL A 1 114 ? 0.362 7.380 0.038 1.00 98.25 114 VAL A N 1
ATOM 879 C CA . VAL A 1 114 ? 0.141 6.303 -0.935 1.00 98.25 114 VAL A CA 1
ATOM 880 C C . VAL A 1 114 ? -0.558 6.831 -2.195 1.00 98.25 114 VAL A C 1
ATOM 882 O O . VAL A 1 114 ? -0.138 6.497 -3.297 1.00 98.25 114 VAL A O 1
ATOM 885 N N . ASP A 1 115 ? -1.550 7.714 -2.076 1.00 98.25 115 ASP A N 1
ATOM 886 C CA . ASP A 1 115 ? -2.223 8.350 -3.218 1.00 98.25 115 ASP A CA 1
ATOM 887 C C . ASP A 1 115 ? -1.219 9.061 -4.131 1.00 98.25 115 ASP A C 1
ATOM 889 O O . ASP A 1 115 ? -1.236 8.854 -5.341 1.00 98.25 115 ASP A O 1
ATOM 893 N N . THR A 1 116 ? -0.268 9.801 -3.555 1.00 97.44 116 THR A N 1
ATOM 894 C CA . THR A 1 116 ? 0.766 10.522 -4.317 1.00 97.44 116 THR A CA 1
ATOM 895 C C . THR A 1 116 ? 1.584 9.591 -5.224 1.00 97.44 116 THR A C 1
ATOM 897 O O . THR A 1 116 ? 1.907 9.944 -6.360 1.00 97.44 116 THR A O 1
ATOM 900 N N . VAL A 1 117 ? 1.938 8.394 -4.745 1.00 96.25 117 VAL A N 1
ATOM 901 C CA . VAL A 1 117 ? 2.703 7.419 -5.544 1.00 96.25 117 VAL A CA 1
ATOM 902 C C . VAL A 1 117 ? 1.802 6.616 -6.485 1.00 96.25 117 VAL A C 1
ATOM 904 O O . VAL A 1 117 ? 2.208 6.310 -7.606 1.00 96.25 117 VAL A O 1
ATOM 907 N N . MET A 1 118 ? 0.555 6.347 -6.091 1.00 96.19 118 MET A N 1
ATOM 908 C CA . MET A 1 118 ? -0.436 5.647 -6.915 1.00 96.19 118 MET A CA 1
ATOM 909 C C . MET A 1 118 ? -0.920 6.489 -8.098 1.00 96.19 118 MET A C 1
ATOM 911 O O . MET A 1 118 ? -1.159 5.943 -9.172 1.00 96.19 118 MET A O 1
ATOM 915 N N . GLU A 1 119 ? -1.006 7.810 -7.951 1.00 95.94 119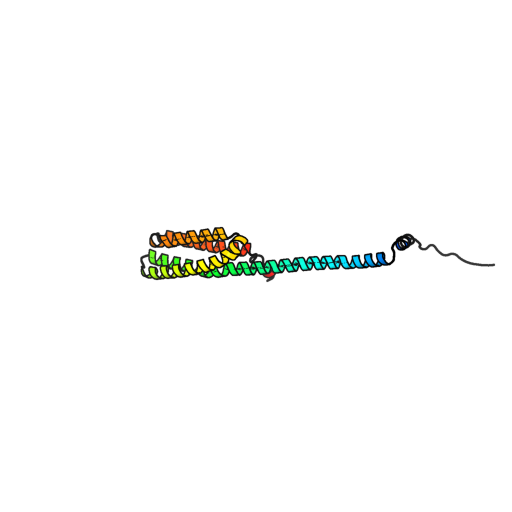 GLU A N 1
ATOM 916 C CA . GLU A 1 119 ? -1.265 8.732 -9.063 1.00 95.94 119 GLU A CA 1
ATOM 917 C C . GLU A 1 119 ? -0.149 8.695 -10.108 1.00 95.94 119 GLU A C 1
ATOM 919 O O . GLU A 1 119 ? -0.413 8.817 -11.303 1.00 95.94 119 GLU A O 1
ATOM 924 N N . ARG A 1 120 ? 1.098 8.507 -9.664 1.00 94.12 120 ARG A N 1
ATOM 925 C CA . ARG A 1 120 ? 2.265 8.502 -10.546 1.00 94.12 120 ARG A CA 1
ATOM 926 C C . ARG A 1 120 ? 2.478 7.159 -11.243 1.00 94.12 120 ARG A C 1
ATOM 928 O O . ARG A 1 120 ? 2.800 7.148 -12.427 1.00 94.12 120 ARG A O 1
ATOM 935 N N . TYR A 1 121 ? 2.327 6.049 -10.520 1.00 93.94 121 TYR A N 1
ATOM 936 C CA . TYR A 1 121 ? 2.740 4.722 -10.997 1.00 93.94 121 TYR A CA 1
ATOM 937 C C . TYR A 1 121 ? 1.628 3.669 -10.973 1.00 93.94 121 TYR A C 1
ATOM 939 O O . TYR A 1 121 ? 1.793 2.600 -11.553 1.00 93.94 121 TYR A O 1
ATOM 947 N N . GLY A 1 122 ? 0.488 3.935 -10.333 1.00 92.69 122 GLY A N 1
ATOM 948 C CA . GLY A 1 122 ? -0.555 2.929 -10.118 1.00 92.69 122 GLY A CA 1
ATOM 949 C C . GLY A 1 122 ? -1.184 2.401 -11.410 1.00 92.69 122 GLY A C 1
ATOM 950 O O . GLY A 1 122 ? -1.546 1.225 -11.465 1.00 92.69 122 GLY A O 1
ATOM 951 N N . ASP A 1 123 ? -1.301 3.239 -12.446 1.00 93.81 123 ASP A N 1
ATOM 952 C CA . ASP A 1 123 ? -1.778 2.821 -13.773 1.00 93.81 123 ASP A CA 1
ATOM 953 C C . ASP A 1 123 ? -0.728 1.969 -14.508 1.00 93.81 123 ASP A C 1
ATOM 955 O O . ASP A 1 123 ? -1.067 0.946 -15.101 1.00 93.81 123 ASP A O 1
ATOM 959 N N . GLU A 1 124 ? 0.552 2.351 -14.423 1.00 91.19 124 GLU A N 1
ATOM 960 C CA . GLU A 1 124 ? 1.673 1.619 -15.030 1.00 91.19 124 GLU A CA 1
ATOM 961 C C . GLU A 1 124 ? 1.830 0.223 -14.407 1.00 91.19 124 GLU A C 1
ATOM 963 O O . GLU A 1 124 ? 1.927 -0.774 -15.121 1.00 91.19 124 GLU A O 1
ATOM 968 N N . LEU A 1 125 ? 1.771 0.150 -13.076 1.00 90.44 125 LEU A N 1
ATOM 969 C CA . LEU A 1 125 ? 1.862 -1.088 -12.301 1.00 90.44 125 LEU A CA 1
ATOM 970 C C . LEU A 1 125 ? 0.543 -1.879 -12.273 1.00 90.44 125 LEU A C 1
ATOM 972 O O . LEU A 1 125 ? 0.506 -2.981 -11.739 1.00 90.44 125 LEU A O 1
ATOM 976 N N . LYS A 1 126 ? -0.546 -1.340 -12.844 1.00 94.88 126 LYS A N 1
ATOM 977 C CA . LYS A 1 126 ? -1.895 -1.942 -12.866 1.00 94.88 126 LYS A CA 1
ATOM 978 C C . LYS A 1 126 ? -2.493 -2.233 -11.479 1.00 94.88 126 LYS A C 1
ATOM 980 O O . LYS A 1 126 ? -3.355 -3.096 -11.348 1.00 94.88 126 LYS A O 1
ATOM 985 N N . VAL A 1 127 ? -2.092 -1.479 -10.457 1.00 95.94 127 VAL A N 1
ATOM 986 C CA . VAL A 1 127 ? -2.546 -1.655 -9.062 1.00 95.94 127 VAL A CA 1
ATOM 987 C C . VAL A 1 127 ? -3.512 -0.569 -8.579 1.00 95.94 127 VAL A C 1
ATOM 989 O O . VAL A 1 127 ? -4.067 -0.670 -7.485 1.00 95.94 127 VAL A O 1
ATOM 992 N N . LYS A 1 128 ? -3.763 0.465 -9.393 1.00 95.00 128 LYS A N 1
ATOM 993 C CA . LYS A 1 128 ? -4.643 1.588 -9.027 1.00 95.00 128 LYS A CA 1
ATOM 994 C C . LYS A 1 128 ? -6.050 1.139 -8.624 1.00 95.00 128 LYS A C 1
ATOM 996 O O . LYS A 1 128 ? -6.592 1.642 -7.648 1.00 95.00 128 LYS A O 1
ATOM 1001 N N . GLY A 1 129 ? -6.624 0.163 -9.333 1.00 96.38 129 GLY A N 1
ATOM 1002 C CA . GLY A 1 129 ? -7.944 -0.391 -9.004 1.00 96.38 129 GLY A CA 1
ATOM 1003 C C . GLY A 1 129 ? -7.986 -1.018 -7.607 1.00 96.38 129 GLY A C 1
ATOM 1004 O O . GLY A 1 129 ? -8.845 -0.661 -6.801 1.00 96.38 129 GLY A O 1
ATOM 1005 N N . THR A 1 130 ? -7.008 -1.875 -7.301 1.00 96.75 130 THR A N 1
ATOM 1006 C CA . THR A 1 130 ? -6.835 -2.507 -5.984 1.00 96.75 130 THR A CA 1
ATOM 1007 C C . THR A 1 130 ? -6.673 -1.465 -4.877 1.00 96.75 130 THR A C 1
ATOM 1009 O O . THR A 1 130 ? -7.279 -1.582 -3.812 1.00 96.75 130 THR A O 1
ATOM 1012 N N . TRP A 1 131 ? -5.899 -0.406 -5.127 1.00 98.31 131 TRP A N 1
ATOM 1013 C CA . TRP A 1 131 ? -5.730 0.680 -4.165 1.00 98.31 131 TRP A CA 1
ATOM 1014 C C . TRP A 1 131 ? -7.038 1.439 -3.887 1.00 98.31 131 TRP A C 1
ATOM 1016 O O . TRP A 1 131 ? -7.389 1.680 -2.731 1.00 98.31 131 TRP A O 1
ATOM 1026 N N . GLU A 1 132 ? -7.811 1.761 -4.925 1.00 98.19 132 GLU A N 1
ATOM 1027 C CA . GLU A 1 132 ? -9.116 2.408 -4.761 1.00 98.19 132 GLU A CA 1
ATOM 1028 C C . GLU A 1 132 ? -10.117 1.530 -3.988 1.00 98.19 132 GLU A C 1
ATOM 1030 O O . GLU A 1 132 ? -10.937 2.042 -3.223 1.00 98.19 132 GLU A O 1
ATOM 1035 N N . GLU A 1 133 ? -10.057 0.207 -4.152 1.00 98.06 133 GLU A N 1
ATOM 1036 C CA . GLU A 1 133 ? -10.840 -0.743 -3.351 1.00 98.06 133 GLU A CA 1
ATOM 1037 C C . GLU A 1 133 ? -10.451 -0.707 -1.872 1.00 98.06 133 GLU A C 1
ATOM 1039 O O . GLU A 1 133 ? -11.328 -0.558 -1.020 1.00 98.06 133 GLU A O 1
ATOM 1044 N N . ILE A 1 134 ? -9.152 -0.757 -1.567 1.00 98.69 134 ILE A N 1
ATOM 1045 C CA . ILE A 1 134 ? -8.623 -0.664 -0.199 1.00 98.69 134 ILE A CA 1
ATOM 1046 C C . ILE A 1 134 ? -9.087 0.628 0.484 1.00 98.69 134 ILE A C 1
ATOM 1048 O O . ILE A 1 134 ? -9.559 0.584 1.623 1.00 98.69 134 ILE A O 1
ATOM 1052 N N . LYS A 1 135 ? -9.023 1.774 -0.208 1.00 98.44 135 LYS A N 1
ATOM 1053 C CA . LYS A 1 135 ? -9.511 3.054 0.334 1.00 98.44 135 LYS A CA 1
ATOM 1054 C C . LYS A 1 135 ? -11.000 3.006 0.673 1.00 98.44 135 LYS A C 1
ATOM 1056 O O . LYS A 1 135 ? -11.395 3.462 1.747 1.00 98.44 135 LYS A O 1
ATOM 1061 N N . ARG A 1 136 ? -11.832 2.436 -0.207 1.00 98.56 136 ARG A N 1
ATOM 1062 C CA . ARG A 1 136 ? -13.277 2.283 0.047 1.00 98.56 136 ARG A CA 1
ATOM 1063 C C . ARG A 1 136 ? -13.559 1.359 1.229 1.00 98.56 136 ARG A C 1
ATOM 1065 O O . ARG A 1 136 ? -14.417 1.672 2.054 1.00 98.56 136 ARG A O 1
ATOM 1072 N N . GLU A 1 137 ? -12.842 0.242 1.331 1.00 98.25 137 GLU A N 1
ATOM 1073 C CA . GLU A 1 137 ? -12.978 -0.686 2.457 1.00 98.25 137 GLU A CA 1
ATOM 1074 C C . GLU A 1 137 ? -12.573 -0.032 3.781 1.00 98.25 137 GLU A C 1
ATOM 1076 O O . GLU A 1 137 ? -13.298 -0.165 4.770 1.00 98.25 137 GLU A O 1
ATOM 1081 N N . TRP A 1 138 ? -11.481 0.739 3.794 1.00 98.69 138 TRP A N 1
ATOM 1082 C CA . TRP A 1 138 ? -11.081 1.516 4.965 1.00 98.69 138 TRP A CA 1
ATOM 1083 C C . TRP A 1 138 ? -12.150 2.534 5.377 1.00 98.69 138 TRP A C 1
ATOM 1085 O O . TRP A 1 138 ? -12.553 2.552 6.537 1.00 98.69 138 TRP A O 1
ATOM 1095 N N . GLN A 1 139 ? -12.671 3.337 4.443 1.00 98.38 139 GLN A N 1
ATOM 1096 C CA . GLN A 1 139 ? -13.727 4.318 4.735 1.00 98.38 139 GLN A CA 1
ATOM 1097 C C . GLN A 1 139 ? -14.987 3.656 5.318 1.00 98.38 139 GLN A C 1
ATOM 1099 O O . GLN A 1 139 ? -15.604 4.165 6.262 1.00 98.38 139 GLN A O 1
ATOM 1104 N N . ASN A 1 140 ? -15.367 2.493 4.784 1.00 98.19 140 ASN A N 1
ATOM 1105 C CA . ASN A 1 140 ? -16.485 1.722 5.311 1.00 98.19 140 ASN A CA 1
ATOM 1106 C C . ASN A 1 140 ? -16.205 1.180 6.721 1.00 98.19 140 ASN A C 1
ATOM 1108 O O . ASN A 1 140 ? -17.066 1.272 7.592 1.00 98.19 140 ASN A O 1
ATOM 1112 N N . LEU A 1 141 ? -15.008 0.646 6.964 1.00 98.38 141 LEU A N 1
ATOM 1113 C CA . LEU A 1 141 ? -14.612 0.154 8.280 1.00 98.38 141 LEU A CA 1
ATOM 1114 C C . LEU A 1 141 ? -14.571 1.287 9.310 1.00 98.38 141 LEU A C 1
ATOM 1116 O O . LEU A 1 141 ? -15.196 1.171 10.361 1.00 98.38 141 LEU A O 1
ATOM 1120 N N . GLN A 1 142 ? -13.902 2.396 8.993 1.00 97.38 142 GLN A N 1
ATOM 1121 C CA . GLN A 1 142 ? -13.747 3.548 9.881 1.00 97.38 142 GLN A CA 1
ATOM 1122 C C . GLN A 1 142 ? -15.098 4.119 10.328 1.00 97.38 142 GLN A C 1
ATOM 1124 O O . GLN A 1 142 ? -15.270 4.451 11.498 1.00 97.38 142 GLN A O 1
ATOM 1129 N N . SER A 1 143 ? -16.068 4.213 9.417 1.00 97.31 143 SER A N 1
ATOM 1130 C CA . SER A 1 143 ? -17.394 4.767 9.721 1.00 97.31 143 SER A CA 1
ATOM 1131 C C . SER A 1 143 ? -18.288 3.839 10.550 1.00 97.31 143 SER A C 1
ATOM 1133 O O . SER A 1 143 ? -19.236 4.307 11.175 1.00 97.31 143 SER A O 1
ATOM 1135 N N . GLN A 1 144 ? -18.004 2.535 10.571 1.00 97.12 144 GLN A N 1
ATOM 1136 C CA . GLN A 1 144 ? -18.858 1.534 11.218 1.00 97.12 144 GLN A CA 1
ATOM 1137 C C . GLN A 1 144 ? -18.231 0.921 12.469 1.00 97.12 144 GLN A C 1
ATOM 1139 O O . GLN A 1 144 ? -18.950 0.319 13.260 1.00 97.12 144 GLN A O 1
ATOM 1144 N N . VAL A 1 145 ? -16.916 1.063 12.664 1.00 96.81 145 VAL A N 1
ATOM 1145 C CA . VAL A 1 145 ? -16.139 0.304 13.655 1.00 96.81 145 VAL A CA 1
ATOM 1146 C C . VAL A 1 145 ? -16.693 0.383 15.079 1.00 96.81 145 VAL A C 1
ATOM 1148 O O . VAL A 1 145 ? -16.676 -0.624 15.779 1.00 96.81 145 VAL A O 1
ATOM 1151 N N . GLU A 1 146 ? -17.230 1.533 15.500 1.00 96.44 146 GLU A N 1
ATOM 1152 C CA . GLU A 1 146 ? -17.804 1.709 16.845 1.00 96.44 146 GLU A CA 1
ATOM 1153 C C . GLU A 1 146 ? -19.114 0.928 17.062 1.00 96.44 146 GLU A C 1
ATOM 1155 O O . GLU A 1 146 ? -19.538 0.751 18.203 1.00 96.44 146 GLU A O 1
ATOM 1160 N N . HIS A 1 147 ? -19.757 0.476 15.985 1.00 96.12 147 HIS A N 1
ATOM 1161 C CA . HIS A 1 147 ? -21.041 -0.229 15.993 1.00 96.12 147 HIS A CA 1
ATOM 1162 C C . HIS A 1 147 ? -20.916 -1.721 15.663 1.00 96.12 147 HIS A C 1
ATOM 1164 O O . HIS A 1 147 ? -21.921 -2.431 15.673 1.00 96.12 147 HIS A O 1
ATOM 1170 N N . LEU A 1 148 ? -19.708 -2.198 15.358 1.00 97.31 148 LEU A N 1
ATOM 1171 C CA . LEU A 1 148 ? -19.451 -3.608 15.078 1.00 97.31 148 LEU A CA 1
ATOM 1172 C C . LEU A 1 148 ? -19.301 -4.407 16.372 1.00 97.31 148 LEU A C 1
ATOM 1174 O O . LEU A 1 148 ? -18.906 -3.876 17.410 1.00 97.31 148 LEU A O 1
ATOM 1178 N N . SER A 1 149 ? -19.523 -5.718 16.296 1.00 97.69 149 SER A N 1
ATOM 1179 C CA . SER A 1 149 ? -19.000 -6.612 17.328 1.00 97.69 149 SER A CA 1
ATOM 1180 C C . SER A 1 149 ? -17.464 -6.642 17.301 1.00 97.69 149 SER A C 1
ATOM 1182 O O . SER A 1 149 ? -16.821 -6.332 16.292 1.00 97.69 149 SER A O 1
ATOM 1184 N N . ARG A 1 150 ? -16.849 -7.046 18.420 1.00 96.50 150 ARG A N 1
ATOM 1185 C CA . ARG A 1 150 ? -15.388 -7.206 18.523 1.00 96.50 150 ARG A CA 1
ATOM 1186 C C . ARG A 1 150 ? -14.838 -8.145 17.446 1.00 96.50 150 ARG A C 1
ATOM 1188 O O . ARG A 1 150 ? -13.819 -7.828 16.835 1.00 96.50 150 ARG A O 1
ATOM 1195 N N . ASP A 1 151 ? -15.524 -9.259 17.205 1.00 97.25 151 ASP A N 1
ATOM 1196 C CA . ASP A 1 151 ? -15.098 -10.277 16.244 1.00 97.25 151 ASP A CA 1
ATOM 1197 C C . ASP A 1 151 ? -15.241 -9.782 14.799 1.00 97.25 151 ASP A C 1
ATOM 1199 O O . ASP A 1 151 ? -14.304 -9.917 14.013 1.00 97.25 151 ASP A O 1
ATOM 1203 N N . GLU A 1 152 ? -16.354 -9.120 14.457 1.00 98.06 152 GLU A N 1
ATOM 1204 C CA . GLU A 1 152 ? -16.530 -8.502 13.134 1.00 98.06 152 GLU A CA 1
ATOM 1205 C C . GLU A 1 1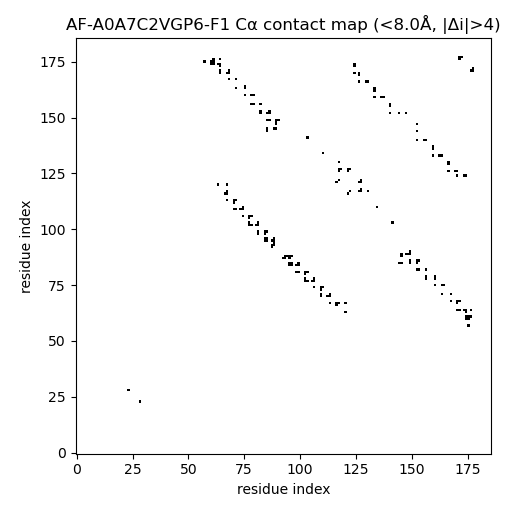52 ? -15.489 -7.413 12.876 1.00 98.06 152 GLU A C 1
ATOM 1207 O O . GLU A 1 152 ? -14.882 -7.380 11.806 1.00 98.06 152 GLU A O 1
ATOM 1212 N N . SER A 1 153 ? -15.245 -6.536 13.854 1.00 98.19 153 SER A N 1
ATOM 1213 C CA . SER A 1 153 ? -14.212 -5.507 13.746 1.00 98.19 153 SER A CA 1
ATOM 1214 C C . SER A 1 153 ? -12.841 -6.139 13.518 1.00 98.19 153 SER A C 1
ATOM 1216 O O . SER A 1 153 ? -12.144 -5.772 12.570 1.00 98.19 153 SER A O 1
ATOM 1218 N N . PHE A 1 154 ? -12.460 -7.132 14.325 1.00 98.25 154 PHE A N 1
ATOM 1219 C CA . PHE A 1 154 ? -11.183 -7.827 14.177 1.00 98.25 154 PHE A CA 1
ATOM 1220 C C . PHE A 1 154 ? -11.023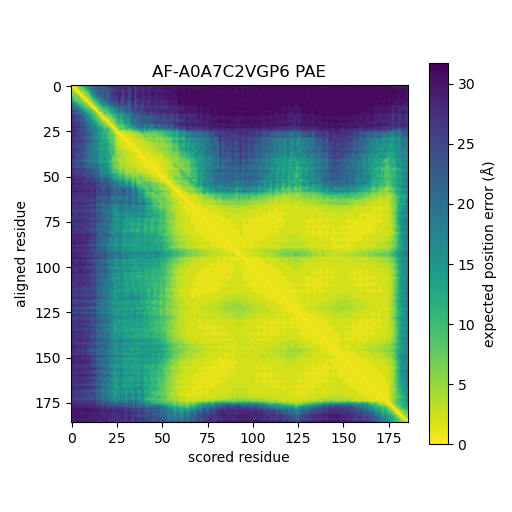 -8.453 12.787 1.00 98.25 154 PHE A C 1
ATOM 1222 O O . PHE A 1 154 ? -9.984 -8.273 12.144 1.00 98.25 154 PHE A O 1
ATOM 1229 N N . GLN A 1 155 ? -12.061 -9.143 12.314 1.00 98.50 155 GLN A N 1
ATOM 1230 C CA . GLN A 1 155 ? -12.079 -9.805 11.018 1.00 98.50 155 GLN A CA 1
ATOM 1231 C C . GLN A 1 155 ? -11.950 -8.803 9.863 1.00 98.50 155 GLN A C 1
ATOM 1233 O O . GLN A 1 155 ? -11.079 -8.966 9.011 1.00 98.50 155 GLN A O 1
ATOM 1238 N N . ARG A 1 156 ? -12.734 -7.718 9.870 1.00 98.62 156 ARG A N 1
ATOM 1239 C CA . ARG A 1 156 ? -12.678 -6.686 8.821 1.00 98.62 156 ARG A CA 1
ATOM 1240 C C . ARG A 1 156 ? -11.324 -5.982 8.764 1.00 98.62 156 ARG A C 1
ATOM 1242 O O . ARG A 1 156 ? -10.803 -5.753 7.677 1.00 98.62 156 ARG A O 1
ATOM 1249 N N . HIS A 1 157 ? -10.708 -5.698 9.913 1.00 98.75 157 HIS A N 1
ATOM 1250 C CA . HIS A 1 157 ? -9.339 -5.174 9.942 1.00 98.75 157 HIS A CA 1
ATOM 1251 C C . HIS A 1 157 ? -8.328 -6.171 9.379 1.00 98.75 157 HIS A C 1
ATOM 1253 O O . HIS A 1 157 ? -7.428 -5.780 8.642 1.00 98.75 157 HIS A O 1
ATOM 1259 N N . ARG A 1 158 ? -8.441 -7.452 9.748 1.00 98.38 158 ARG A N 1
ATOM 1260 C CA . ARG A 1 158 ? -7.548 -8.506 9.257 1.00 98.38 158 ARG A CA 1
ATOM 1261 C C . ARG A 1 158 ? -7.622 -8.610 7.735 1.00 98.38 158 ARG A C 1
ATOM 1263 O O . ARG A 1 158 ? -6.576 -8.668 7.097 1.00 98.38 158 ARG A O 1
ATOM 1270 N N . ASP A 1 159 ? -8.829 -8.599 7.183 1.00 98.50 159 ASP A N 1
ATOM 1271 C CA . ASP A 1 159 ? -9.053 -8.708 5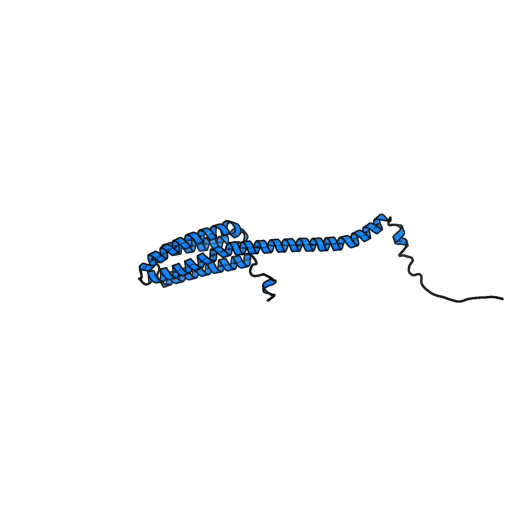.743 1.00 98.50 159 ASP A CA 1
ATOM 1272 C C . ASP A 1 159 ? -8.515 -7.471 5.006 1.00 98.50 159 ASP A C 1
ATOM 1274 O O . ASP A 1 159 ? -7.778 -7.617 4.033 1.00 98.50 159 ASP A O 1
ATOM 1278 N N . LEU A 1 160 ? -8.751 -6.263 5.534 1.00 98.75 160 LEU A N 1
ATOM 1279 C CA . LEU A 1 160 ? -8.177 -5.028 4.989 1.00 98.75 160 LEU A CA 1
ATOM 1280 C C . LEU A 1 160 ? -6.638 -5.045 5.007 1.00 98.75 160 LEU A C 1
ATOM 1282 O O . LEU A 1 160 ? -6.002 -4.753 3.998 1.00 98.75 160 LEU A O 1
ATOM 1286 N N . ILE A 1 161 ? -6.022 -5.429 6.129 1.00 98.62 161 ILE A N 1
ATOM 1287 C CA . ILE A 1 161 ? -4.557 -5.532 6.244 1.00 98.62 161 ILE A CA 1
ATOM 1288 C C . ILE A 1 161 ? -4.009 -6.568 5.254 1.00 98.62 161 ILE A C 1
ATOM 1290 O O . ILE A 1 161 ? -2.986 -6.320 4.618 1.00 98.62 161 ILE A O 1
ATOM 1294 N N . ALA A 1 162 ? -4.686 -7.709 5.094 1.00 98.38 162 ALA A N 1
ATOM 1295 C CA . ALA A 1 162 ? -4.296 -8.729 4.126 1.00 98.38 162 ALA A CA 1
ATOM 1296 C C . ALA A 1 162 ? -4.336 -8.195 2.687 1.00 98.38 162 ALA A C 1
ATOM 1298 O O . ALA A 1 162 ? -3.417 -8.470 1.920 1.00 98.38 162 ALA A O 1
ATOM 1299 N N . ARG A 1 163 ? -5.329 -7.371 2.330 1.00 98.25 163 ARG A N 1
ATOM 1300 C CA . ARG A 1 163 ? -5.367 -6.716 1.013 1.00 98.25 163 ARG A CA 1
ATOM 1301 C C . ARG A 1 163 ? -4.239 -5.715 0.807 1.00 98.25 163 ARG A C 1
ATOM 1303 O O . ARG A 1 163 ? -3.669 -5.683 -0.275 1.00 98.25 163 ARG A O 1
ATOM 1310 N N . VAL A 1 164 ? -3.885 -4.926 1.821 1.00 98.50 164 VAL A N 1
ATOM 1311 C CA . VAL A 1 164 ? -2.738 -4.003 1.724 1.00 98.50 164 VAL A CA 1
ATOM 1312 C C . VAL A 1 164 ? -1.426 -4.779 1.555 1.00 98.50 164 VAL A C 1
ATOM 1314 O O . VAL A 1 164 ? -0.558 -4.375 0.785 1.00 98.50 164 VAL A O 1
ATOM 1317 N N . LEU A 1 165 ? -1.285 -5.922 2.232 1.00 97.88 165 LEU A N 1
ATOM 1318 C CA . LEU A 1 165 ? -0.140 -6.818 2.052 1.00 97.88 165 LEU A CA 1
ATOM 1319 C C . LEU A 1 165 ? -0.113 -7.449 0.654 1.00 97.88 165 LEU A C 1
ATOM 1321 O O . LEU A 1 165 ? 0.961 -7.525 0.062 1.00 97.88 165 LEU A O 1
ATOM 1325 N N . GLN A 1 166 ? -1.268 -7.843 0.113 1.00 97.19 166 GLN A N 1
ATOM 1326 C CA . GLN A 1 166 ? -1.371 -8.333 -1.261 1.00 97.19 166 GLN A CA 1
ATOM 1327 C C . GLN A 1 166 ? -1.006 -7.240 -2.269 1.00 97.19 166 GLN A C 1
ATOM 1329 O O . GLN A 1 166 ? -0.196 -7.486 -3.147 1.00 97.19 166 GLN A O 1
ATOM 1334 N N . LEU A 1 167 ? -1.498 -6.011 -2.089 1.00 97.50 167 LEU A N 1
ATOM 1335 C CA . LEU A 1 167 ? -1.107 -4.869 -2.917 1.00 97.50 167 LEU A CA 1
ATOM 1336 C C . LEU A 1 167 ? 0.415 -4.657 -2.899 1.00 97.50 167 LEU A C 1
ATOM 1338 O O . LEU A 1 167 ? 1.023 -4.400 -3.933 1.00 97.50 167 LEU A O 1
ATOM 1342 N N . ARG A 1 168 ? 1.048 -4.784 -1.729 1.00 96.06 168 ARG A N 1
ATOM 1343 C CA . ARG A 1 168 ? 2.510 -4.731 -1.604 1.00 96.06 168 ARG A CA 1
ATOM 1344 C C . ARG A 1 168 ? 3.199 -5.845 -2.403 1.00 96.06 168 ARG A C 1
ATOM 1346 O O . ARG A 1 168 ? 4.214 -5.569 -3.034 1.00 96.06 168 ARG A O 1
ATOM 1353 N N . GLN A 1 169 ? 2.663 -7.062 -2.389 1.00 93.44 169 GLN A N 1
ATOM 1354 C CA . GLN A 1 169 ? 3.171 -8.165 -3.207 1.00 93.44 169 GLN A CA 1
ATOM 1355 C C . GLN A 1 169 ? 3.009 -7.866 -4.705 1.00 93.44 169 GLN A C 1
ATOM 1357 O O . GLN A 1 169 ? 3.988 -7.935 -5.439 1.00 93.44 169 GLN A O 1
ATOM 1362 N N . ASP A 1 170 ? 1.825 -7.420 -5.129 1.00 94.12 170 ASP A N 1
ATOM 1363 C CA . ASP A 1 170 ? 1.526 -7.088 -6.526 1.00 94.12 170 ASP A CA 1
ATOM 1364 C C . ASP A 1 170 ? 2.451 -5.981 -7.061 1.00 94.12 170 ASP A C 1
ATOM 1366 O O . ASP A 1 170 ? 2.909 -6.049 -8.198 1.00 94.12 170 ASP A O 1
ATOM 1370 N N . ILE A 1 171 ? 2.766 -4.971 -6.239 1.00 93.44 171 ILE A N 1
ATOM 1371 C CA . ILE A 1 171 ? 3.737 -3.920 -6.585 1.00 93.44 171 ILE A CA 1
ATOM 1372 C C . ILE A 1 171 ? 5.137 -4.506 -6.744 1.00 93.44 171 ILE A C 1
ATOM 1374 O O . ILE A 1 171 ? 5.811 -4.159 -7.707 1.00 93.44 171 ILE A O 1
ATOM 1378 N N . ALA A 1 172 ? 5.577 -5.359 -5.815 1.00 90.06 172 ALA A N 1
ATOM 1379 C CA . ALA A 1 172 ? 6.905 -5.965 -5.868 1.00 90.06 172 ALA A CA 1
ATOM 1380 C C . ALA A 1 172 ? 7.071 -6.871 -7.101 1.00 90.06 172 ALA A C 1
ATOM 1382 O O . ALA A 1 172 ? 8.114 -6.828 -7.754 1.00 90.06 172 ALA A O 1
ATOM 1383 N N . ASP A 1 173 ? 6.029 -7.631 -7.447 1.00 89.44 173 ASP A N 1
ATOM 1384 C CA . ASP A 1 173 ? 5.981 -8.464 -8.650 1.00 89.44 173 ASP A CA 1
ATOM 1385 C C . ASP A 1 173 ? 5.980 -7.596 -9.921 1.00 89.44 173 ASP A C 1
ATOM 1387 O O . ASP A 1 173 ? 6.786 -7.807 -10.827 1.00 89.44 173 ASP A O 1
ATOM 1391 N N . ALA A 1 174 ? 5.122 -6.570 -9.982 1.00 88.06 174 ALA A N 1
ATOM 1392 C CA . ALA A 1 174 ? 5.024 -5.662 -11.128 1.00 88.06 174 ALA A CA 1
ATOM 1393 C C . ALA A 1 174 ? 6.270 -4.783 -11.313 1.00 88.06 174 ALA A C 1
ATOM 1395 O O . ALA A 1 174 ? 6.502 -4.258 -12.405 1.00 88.06 174 ALA A O 1
ATOM 1396 N N . SER A 1 175 ? 7.059 -4.592 -10.256 1.00 85.56 175 SER A N 1
ATOM 1397 C CA . SER A 1 175 ? 8.296 -3.827 -10.305 1.00 85.56 175 SER A CA 1
ATOM 1398 C C . SER A 1 175 ? 9.558 -4.680 -10.452 1.00 85.56 175 SER A C 1
ATOM 1400 O O . SER A 1 175 ? 10.648 -4.145 -10.277 1.00 85.56 175 SER A O 1
ATOM 1402 N N . GLU A 1 176 ? 9.414 -5.984 -10.712 1.00 80.31 176 GLU A N 1
ATOM 1403 C CA . GLU A 1 176 ? 10.519 -6.945 -10.863 1.00 80.31 176 GLU A CA 1
ATOM 1404 C C . GLU A 1 176 ? 11.476 -7.011 -9.650 1.00 80.31 176 GLU A C 1
ATOM 1406 O O . GLU A 1 176 ? 12.548 -7.599 -9.737 1.00 80.31 176 GLU A O 1
ATOM 1411 N N . LEU A 1 177 ? 11.059 -6.504 -8.477 1.00 68.19 177 LEU A N 1
ATOM 1412 C CA . LEU A 1 177 ? 11.857 -6.491 -7.236 1.00 68.19 177 LEU A CA 1
ATOM 1413 C C . LEU A 1 177 ? 12.109 -7.903 -6.677 1.00 68.19 177 LEU A C 1
ATOM 1415 O O . LEU A 1 177 ? 12.975 -8.092 -5.830 1.00 68.19 177 LEU A O 1
ATOM 1419 N N . ILE A 1 178 ? 11.317 -8.888 -7.107 1.00 58.56 178 ILE A N 1
ATOM 1420 C CA . ILE A 1 178 ? 11.422 -10.295 -6.688 1.00 58.56 178 ILE A CA 1
ATOM 1421 C C . ILE A 1 178 ? 12.342 -11.103 -7.616 1.00 58.56 178 ILE A C 1
ATOM 1423 O O . ILE A 1 178 ? 12.772 -12.194 -7.257 1.00 58.56 178 ILE A O 1
ATOM 1427 N N . LEU A 1 179 ? 12.670 -10.563 -8.791 1.00 53.84 179 LEU A N 1
ATOM 1428 C CA . LEU A 1 179 ? 13.437 -11.222 -9.849 1.00 53.84 179 LEU A CA 1
ATOM 1429 C C . LEU A 1 179 ? 14.851 -10.644 -9.978 1.00 53.84 179 LEU A C 1
ATOM 1431 O O . LEU A 1 179 ? 15.402 -10.639 -11.074 1.00 53.84 179 LEU A O 1
ATOM 1435 N N . ASP A 1 180 ? 15.439 -10.163 -8.882 1.00 51.41 180 ASP A N 1
ATOM 1436 C CA . ASP A 1 180 ? 16.845 -9.762 -8.877 1.00 51.41 180 ASP A CA 1
ATOM 1437 C C . ASP A 1 180 ? 17.740 -11.003 -9.099 1.00 51.41 180 ASP A C 1
ATOM 1439 O O . ASP A 1 180 ? 17.805 -11.868 -8.217 1.00 51.41 180 ASP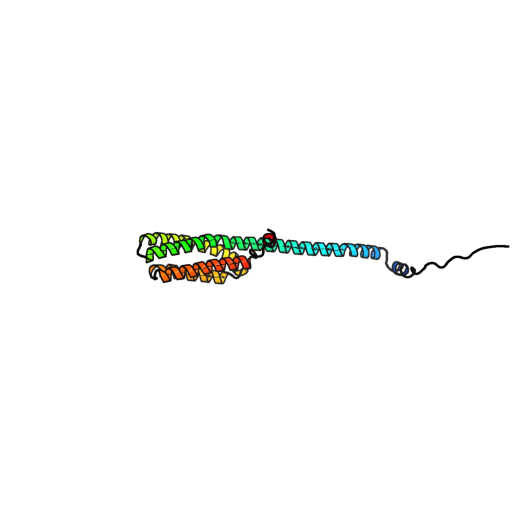 A O 1
ATOM 1443 N N . PRO A 1 181 ? 18.432 -11.137 -10.250 1.00 48.09 181 PRO A N 1
ATOM 1444 C CA . PRO A 1 181 ? 19.355 -12.246 -10.482 1.00 48.09 181 PRO A CA 1
ATOM 1445 C C . PRO A 1 181 ? 20.555 -12.238 -9.514 1.00 48.09 181 PRO A C 1
ATOM 1447 O O . PRO A 1 181 ? 21.231 -13.262 -9.388 1.00 48.09 181 PRO A O 1
ATOM 1450 N N . ASP A 1 182 ? 20.817 -11.136 -8.799 1.00 49.84 182 ASP A N 1
ATOM 1451 C CA . ASP A 1 182 ? 21.869 -11.074 -7.781 1.00 49.84 182 ASP A CA 1
ATOM 1452 C C . ASP A 1 182 ? 21.455 -11.744 -6.452 1.00 49.84 182 ASP A C 1
ATOM 1454 O O . ASP A 1 182 ? 22.328 -12.157 -5.683 1.00 49.84 182 ASP A O 1
ATOM 1458 N N . LEU A 1 183 ? 20.156 -11.961 -6.187 1.00 44.44 183 LEU A N 1
ATOM 1459 C CA . LEU A 1 183 ? 19.698 -12.717 -5.006 1.00 44.44 183 LEU A CA 1
ATOM 1460 C C . LEU A 1 183 ? 19.922 -14.233 -5.138 1.00 44.44 183 LEU A C 1
ATOM 1462 O O . LEU A 1 183 ? 20.098 -14.902 -4.121 1.00 44.44 183 LEU A O 1
ATOM 1466 N N . ASP A 1 184 ? 20.006 -14.763 -6.363 1.00 41.91 184 ASP A N 1
ATOM 1467 C CA . ASP A 1 184 ? 20.369 -16.167 -6.633 1.00 41.91 184 ASP A CA 1
ATOM 1468 C C . ASP A 1 184 ? 21.888 -16.435 -6.487 1.00 41.91 184 ASP A C 1
ATOM 1470 O O . ASP A 1 184 ? 22.352 -17.563 -6.677 1.00 41.91 184 ASP A O 1
ATOM 1474 N N . SER A 1 185 ? 22.681 -15.409 -6.146 1.00 40.03 185 SER A N 1
ATOM 1475 C CA . SER A 1 185 ? 24.151 -15.452 -6.109 1.00 40.03 185 SER A CA 1
ATOM 1476 C C . SER A 1 185 ? 24.777 -15.563 -4.705 1.00 40.03 185 SER A C 1
ATOM 1478 O O . SER A 1 185 ? 26.004 -15.467 -4.597 1.00 40.03 185 SER A O 1
ATOM 1480 N N . TYR A 1 186 ? 23.990 -15.771 -3.641 1.00 39.31 186 TYR A N 1
ATOM 1481 C CA . TYR A 1 186 ? 24.479 -15.821 -2.248 1.00 39.31 186 TYR A CA 1
ATOM 1482 C C . TYR A 1 186 ? 24.143 -17.112 -1.497 1.00 39.31 186 TYR A C 1
ATOM 1484 O O . TYR A 1 186 ? 23.014 -17.630 -1.641 1.00 39.31 186 TYR A O 1
#

Sequence (186 aa):
MTEKGAMGDGSGTFRPTIALMQRLNFKRRISLIGAAFALPLLFVAYQLNAKLQADITFTRQELKGNECLKPLIPLIQHLQQHRGASGGYLSGDRTFKETMAQKQAEIAEDIKAVDTVMERYGDELKVKGTWEEIKREWQNLQSQVEHLSRDESFQRHRDLIARVLQLRQDIADASELILDPDLDSY

Mean predicted aligned error: 12.39 Å

Nearest PDB structures (foldseek):
  8snb-assembly1_1G  TM=2.884E-01  e=2.477E+00  Strongylocentrotus purpuratus

Secondary structure (DSSP, 8-state):
--------------SHHHHTGGGS-HHHHHHHHHHHHHHHHHHHHHHHHHHHHHHHHHHHHHHHHHHHHTTHHHHHHHHHHHHHHHHHHHTT-TTHHHHHHHHHHHHHHHHHHHHHHHHHHTTTTT-HHHHHHHHHHHHHHHHHGGGS-HHHHHHHHHHHHHHHHHHHHHHHHHTTTT--TTGGG-

Radius of gyration: 36.49 Å; Cα contacts (8 Å, |Δi|>4): 114; chains: 1; bounding box: 98×50×102 Å